Protein AF-A0A9Q2FN31-F1 (afdb_monomer_lite)

Structure (mmCIF, N/CA/C/O backbone):
data_AF-A0A9Q2FN31-F1
#
_entry.id   AF-A0A9Q2FN31-F1
#
loop_
_atom_site.group_PDB
_atom_site.id
_atom_site.type_symbol
_atom_site.label_atom_id
_atom_site.label_alt_id
_atom_site.label_comp_id
_atom_site.label_asym_id
_atom_site.label_entity_id
_atom_site.label_seq_id
_atom_site.pdbx_PDB_ins_code
_atom_site.Cartn_x
_atom_site.Cartn_y
_atom_site.Cartn_z
_atom_site.occupancy
_atom_site.B_iso_or_equiv
_atom_site.auth_seq_id
_atom_site.auth_comp_id
_atom_site.auth_asym_id
_atom_site.auth_atom_id
_atom_site.pdbx_PDB_model_num
ATOM 1 N N . MET A 1 1 ? 13.014 17.195 -17.179 1.00 35.34 1 MET A N 1
ATOM 2 C CA . MET A 1 1 ? 11.737 16.460 -17.110 1.00 35.34 1 MET A CA 1
ATOM 3 C C . MET A 1 1 ? 12.093 15.001 -16.903 1.00 35.34 1 MET A C 1
ATOM 5 O O . MET A 1 1 ? 12.906 14.508 -17.675 1.00 35.34 1 MET A O 1
ATOM 9 N N . SER A 1 2 ? 11.656 14.370 -15.809 1.00 47.84 2 SER A N 1
ATOM 10 C CA . SER A 1 2 ? 11.768 12.910 -15.697 1.00 47.84 2 SER A CA 1
ATOM 11 C C . SER A 1 2 ? 10.821 12.316 -16.727 1.00 47.84 2 SER A C 1
ATOM 13 O O . SER A 1 2 ? 9.693 12.792 -16.827 1.00 47.84 2 SER A O 1
ATOM 15 N N . ASP A 1 3 ? 11.267 11.326 -17.491 1.00 53.75 3 ASP A N 1
ATOM 16 C CA . ASP A 1 3 ? 10.334 10.512 -18.260 1.00 53.75 3 ASP A CA 1
ATOM 17 C C . ASP A 1 3 ? 9.281 9.969 -17.287 1.00 53.75 3 ASP A C 1
ATOM 19 O O . ASP A 1 3 ? 9.629 9.472 -16.210 1.00 53.75 3 ASP A O 1
ATOM 23 N N . ASP A 1 4 ? 8.000 10.114 -17.624 1.00 80.50 4 ASP A N 1
ATOM 24 C CA . ASP A 1 4 ? 6.927 9.503 -16.847 1.00 80.50 4 ASP A CA 1
ATOM 25 C C . ASP A 1 4 ? 7.044 7.991 -17.022 1.00 80.50 4 ASP A C 1
ATOM 27 O O . ASP A 1 4 ? 6.577 7.421 -18.013 1.00 80.50 4 ASP A O 1
ATOM 31 N N . PHE A 1 5 ? 7.735 7.343 -16.087 1.00 90.00 5 PHE A N 1
ATOM 32 C CA . PHE A 1 5 ? 7.757 5.893 -15.990 1.00 90.00 5 PHE A CA 1
ATOM 33 C C . PHE A 1 5 ? 6.368 5.389 -15.589 1.00 90.00 5 PHE A C 1
ATOM 35 O O . PHE A 1 5 ? 5.615 6.097 -14.909 1.00 90.00 5 PHE A O 1
ATOM 42 N N . PHE A 1 6 ? 6.044 4.177 -16.032 1.00 91.81 6 PHE A N 1
ATOM 43 C CA . PHE A 1 6 ? 4.827 3.428 -15.731 1.00 91.81 6 PHE A CA 1
ATOM 44 C C . PHE A 1 6 ? 5.159 2.050 -15.156 1.00 91.81 6 PHE A C 1
ATOM 46 O O . PHE A 1 6 ? 6.216 1.485 -15.435 1.00 91.81 6 PHE A O 1
ATOM 53 N N . ILE A 1 7 ? 4.242 1.478 -14.373 1.00 92.75 7 ILE A N 1
ATOM 54 C CA . ILE A 1 7 ? 4.319 0.071 -13.971 1.00 92.75 7 ILE A CA 1
ATOM 55 C C . ILE A 1 7 ? 4.333 -0.783 -15.240 1.00 92.75 7 ILE A C 1
ATOM 57 O O . ILE A 1 7 ? 3.507 -0.589 -16.134 1.00 92.75 7 ILE A O 1
ATOM 61 N N . GLY A 1 8 ? 5.289 -1.707 -15.309 1.00 94.56 8 GLY A N 1
ATOM 62 C CA . GLY A 1 8 ? 5.567 -2.526 -16.482 1.00 94.56 8 GLY A CA 1
ATOM 63 C C . GLY A 1 8 ? 6.650 -1.969 -17.408 1.00 94.56 8 GLY A C 1
ATOM 64 O O . GLY A 1 8 ? 7.109 -2.706 -18.279 1.00 94.56 8 GLY A O 1
ATOM 65 N N . ASP A 1 9 ? 7.101 -0.723 -17.225 1.00 94.75 9 ASP A N 1
ATOM 66 C CA . ASP A 1 9 ? 8.202 -0.182 -18.024 1.00 94.75 9 ASP A CA 1
ATOM 67 C C . ASP A 1 9 ? 9.493 -0.961 -17.771 1.00 94.75 9 ASP A C 1
ATOM 69 O O . ASP A 1 9 ? 9.907 -1.195 -16.630 1.00 94.75 9 ASP A O 1
ATOM 73 N N . LEU A 1 10 ? 10.164 -1.310 -18.864 1.00 94.25 10 LEU A N 1
ATOM 74 C CA . LEU A 1 10 ? 11.534 -1.783 -18.853 1.00 94.25 10 LEU A CA 1
ATOM 75 C C . LEU A 1 10 ? 12.451 -0.563 -18.897 1.00 94.25 10 LEU A C 1
ATOM 77 O O . LEU A 1 10 ? 12.374 0.247 -19.820 1.00 94.25 10 LEU A O 1
ATOM 81 N N . ILE A 1 11 ? 13.326 -0.436 -17.912 1.00 92.62 11 ILE A N 1
ATOM 82 C CA . ILE A 1 11 ? 14.207 0.712 -17.715 1.00 92.62 11 ILE A CA 1
ATOM 83 C C . ILE A 1 11 ? 15.655 0.248 -17.608 1.00 92.62 11 ILE A C 1
ATOM 85 O O . ILE A 1 11 ? 15.923 -0.893 -17.243 1.00 92.62 11 ILE A O 1
ATOM 89 N N . ARG A 1 12 ? 16.615 1.128 -17.878 1.00 90.12 12 ARG A N 1
ATOM 90 C CA . ARG A 1 12 ? 18.040 0.870 -17.617 1.00 90.12 12 ARG A CA 1
ATOM 91 C C . ARG A 1 12 ? 18.686 2.084 -16.976 1.00 90.12 12 ARG A C 1
ATOM 93 O O . ARG A 1 12 ? 18.211 3.200 -17.167 1.00 90.12 12 ARG A O 1
ATOM 100 N N . ALA A 1 13 ? 19.749 1.879 -16.208 1.00 88.12 13 ALA A N 1
ATOM 101 C CA . ALA A 1 13 ? 20.494 2.996 -15.641 1.00 88.12 13 ALA A CA 1
ATOM 102 C C . ALA A 1 13 ? 21.102 3.860 -16.762 1.00 88.12 13 ALA A C 1
ATOM 104 O O . ALA A 1 13 ? 21.663 3.333 -17.723 1.00 88.12 13 ALA A O 1
ATOM 105 N N . LYS A 1 14 ? 21.013 5.186 -16.626 1.00 87.44 14 LYS A N 1
ATOM 106 C CA . LYS A 1 14 ? 21.662 6.142 -17.534 1.00 87.44 14 LYS A CA 1
ATOM 107 C C . LYS A 1 14 ? 23.175 6.025 -17.409 1.00 87.44 14 LYS A C 1
ATOM 109 O O . LYS A 1 14 ? 23.686 6.007 -16.288 1.00 87.44 14 LYS A O 1
ATOM 114 N N . GLN A 1 15 ? 23.898 6.065 -18.528 1.00 84.56 15 GLN A N 1
ATOM 115 C CA . GLN A 1 15 ? 25.364 6.007 -18.507 1.00 84.56 15 GLN A CA 1
ATOM 116 C C . GLN A 1 15 ? 25.963 7.123 -17.636 1.00 84.56 15 GLN A C 1
ATOM 118 O O . GLN A 1 15 ? 26.823 6.858 -16.807 1.00 84.56 15 GLN A O 1
ATOM 123 N N . SER A 1 16 ? 25.410 8.338 -17.701 1.00 84.38 16 SER A N 1
ATOM 124 C CA . SER A 1 16 ? 25.828 9.458 -16.847 1.00 84.38 16 SER A CA 1
ATOM 125 C C . SER A 1 16 ? 25.659 9.191 -15.346 1.00 84.38 16 SER A C 1
ATOM 127 O O . SER A 1 16 ? 26.480 9.633 -14.545 1.00 84.38 16 SER A O 1
ATOM 129 N N . ALA A 1 17 ? 24.623 8.448 -14.943 1.00 81.62 17 ALA A N 1
ATOM 130 C CA . ALA A 1 17 ? 24.419 8.056 -13.550 1.00 81.62 17 ALA A CA 1
ATOM 131 C C . ALA A 1 17 ? 25.404 6.959 -13.114 1.00 81.62 17 ALA A C 1
ATOM 133 O O . ALA A 1 17 ? 25.814 6.938 -11.953 1.00 81.62 17 ALA A O 1
ATOM 134 N N . VAL A 1 18 ? 25.792 6.073 -14.036 1.00 81.06 18 VAL A N 1
ATOM 135 C CA . VAL A 1 18 ? 26.821 5.045 -13.818 1.00 81.06 18 VAL A CA 1
ATOM 136 C C . VAL A 1 18 ? 28.206 5.681 -13.700 1.00 81.06 18 VAL A C 1
ATOM 138 O O . VAL A 1 18 ? 28.932 5.385 -12.754 1.00 81.06 18 VAL A O 1
ATOM 141 N N . ASP A 1 19 ? 28.547 6.605 -14.595 1.00 79.62 19 ASP A N 1
ATOM 142 C CA . ASP A 1 19 ? 29.839 7.296 -14.612 1.00 79.62 19 ASP A CA 1
ATOM 143 C C . ASP A 1 19 ? 30.019 8.187 -13.372 1.00 79.62 19 ASP A C 1
ATOM 145 O O . ASP A 1 19 ? 31.094 8.230 -12.774 1.00 79.62 19 ASP A O 1
ATOM 149 N N . ALA A 1 20 ? 28.942 8.844 -12.921 1.00 75.44 20 ALA A N 1
ATOM 150 C CA . ALA A 1 20 ? 28.934 9.631 -11.686 1.00 75.44 20 ALA A CA 1
ATOM 151 C C . ALA A 1 20 ? 29.018 8.768 -10.411 1.00 75.44 20 ALA A C 1
ATOM 153 O O . ALA A 1 20 ? 29.331 9.274 -9.329 1.00 75.44 20 ALA A O 1
ATOM 154 N N . ALA A 1 21 ? 28.753 7.463 -10.502 1.00 73.19 21 ALA A N 1
ATOM 155 C CA . ALA A 1 21 ? 28.819 6.538 -9.380 1.00 73.19 21 ALA A CA 1
ATOM 156 C C . ALA A 1 21 ? 30.262 6.066 -9.112 1.00 73.19 21 ALA A C 1
ATOM 158 O O . ALA A 1 21 ? 30.593 4.883 -9.197 1.00 73.19 21 ALA A O 1
ATOM 159 N N . VAL A 1 22 ? 31.140 7.006 -8.755 1.00 67.56 22 VAL A N 1
ATOM 160 C CA . VAL A 1 22 ? 32.578 6.759 -8.535 1.00 67.56 22 VAL A CA 1
ATOM 161 C C . VAL A 1 22 ? 32.878 6.075 -7.195 1.00 67.56 22 VAL A C 1
ATOM 163 O O . VAL A 1 22 ? 33.815 5.284 -7.096 1.00 67.56 22 VAL A O 1
ATOM 166 N N . THR A 1 23 ? 32.057 6.308 -6.166 1.00 66.62 23 THR A N 1
ATOM 167 C CA . THR A 1 23 ? 32.212 5.701 -4.830 1.00 66.62 23 THR A CA 1
ATOM 168 C C . THR A 1 23 ? 31.253 4.531 -4.621 1.00 66.62 23 THR A C 1
ATOM 170 O O . THR A 1 23 ? 30.195 4.460 -5.242 1.00 66.62 23 THR A O 1
ATOM 173 N N . THR A 1 24 ? 31.571 3.615 -3.702 1.00 64.75 24 THR A N 1
ATOM 174 C CA . THR A 1 24 ? 30.685 2.488 -3.347 1.00 64.75 24 THR A CA 1
ATOM 175 C C . THR A 1 24 ? 29.296 2.959 -2.904 1.00 64.75 24 THR A C 1
ATOM 177 O O . THR A 1 24 ? 28.293 2.360 -3.281 1.00 64.75 24 THR A O 1
ATOM 180 N N . ILE A 1 25 ? 29.222 4.072 -2.167 1.00 62.31 25 ILE A N 1
ATOM 181 C CA . ILE A 1 25 ? 27.960 4.671 -1.707 1.00 62.31 25 ILE A CA 1
ATOM 182 C C . ILE A 1 25 ? 27.165 5.235 -2.891 1.00 62.31 25 ILE A C 1
ATOM 184 O O . ILE A 1 25 ? 25.967 4.975 -3.009 1.00 62.31 25 ILE A O 1
ATOM 188 N N . ALA A 1 26 ? 27.825 5.950 -3.807 1.00 60.38 26 ALA A N 1
ATOM 189 C CA . ALA A 1 26 ? 27.181 6.479 -5.007 1.00 60.38 26 ALA A CA 1
ATOM 190 C C . ALA A 1 26 ? 26.697 5.355 -5.941 1.00 60.38 26 ALA A C 1
ATOM 192 O O . ALA A 1 26 ? 25.604 5.457 -6.498 1.00 60.38 26 ALA A O 1
ATOM 193 N N . LYS A 1 27 ? 27.454 4.249 -6.033 1.00 62.53 27 LYS A N 1
ATOM 194 C CA . LYS A 1 27 ? 27.039 3.025 -6.736 1.00 62.53 27 LYS A CA 1
ATOM 195 C C . LYS A 1 27 ? 25.775 2.453 -6.125 1.00 62.53 27 LYS A C 1
ATOM 197 O O . LYS A 1 27 ? 24.814 2.269 -6.852 1.00 62.53 27 LYS A O 1
ATOM 202 N N . SER A 1 28 ? 25.719 2.262 -4.810 1.00 60.75 28 SER A N 1
ATOM 203 C CA . SER A 1 28 ? 24.496 1.795 -4.144 1.00 60.75 28 SER A CA 1
ATOM 204 C C . SER A 1 28 ? 23.311 2.739 -4.368 1.00 60.75 28 SER A C 1
ATOM 206 O O . SER A 1 28 ? 22.200 2.279 -4.617 1.00 60.75 28 SER A O 1
ATOM 208 N N . ALA A 1 29 ? 23.544 4.056 -4.365 1.00 56.59 29 ALA A N 1
ATOM 209 C CA . ALA A 1 29 ? 22.502 5.049 -4.607 1.00 56.59 29 ALA A CA 1
ATOM 210 C C . ALA A 1 29 ? 21.997 5.062 -6.061 1.00 56.59 29 ALA A C 1
ATOM 212 O O . ALA A 1 29 ? 20.860 5.470 -6.300 1.00 56.59 29 ALA A O 1
ATOM 213 N N . ALA A 1 30 ? 22.821 4.689 -7.046 1.00 57.9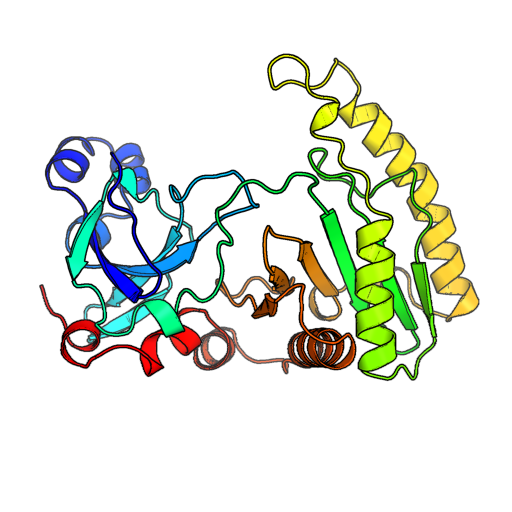1 30 ALA A N 1
ATOM 214 C CA . ALA A 1 30 ? 22.405 4.490 -8.441 1.00 57.91 30 ALA A CA 1
ATOM 215 C C . ALA A 1 30 ? 21.623 3.184 -8.663 1.00 57.91 30 ALA A C 1
ATOM 217 O O . ALA A 1 30 ? 21.079 2.954 -9.738 1.00 57.91 30 ALA A O 1
ATOM 218 N N . GLY A 1 31 ? 21.518 2.365 -7.619 1.00 63.34 31 GLY A N 1
ATOM 219 C CA . GLY A 1 31 ? 21.136 0.970 -7.698 1.00 63.34 31 GLY A CA 1
ATOM 220 C C . GLY A 1 31 ? 22.398 0.104 -7.673 1.00 63.34 31 GLY A C 1
ATOM 221 O O . GLY A 1 31 ? 23.400 0.473 -8.291 1.00 63.34 31 GLY A O 1
ATOM 222 N N . PRO A 1 32 ? 22.397 -1.033 -6.955 1.00 66.88 32 PRO A N 1
ATOM 223 C CA . PRO A 1 32 ? 23.544 -1.935 -6.887 1.00 66.88 32 PRO A CA 1
ATOM 224 C C . PRO A 1 32 ? 24.148 -2.215 -8.264 1.00 66.88 32 PRO A C 1
ATOM 226 O O . PRO A 1 32 ? 23.447 -2.238 -9.270 1.00 66.88 32 PRO A O 1
ATOM 229 N N . TYR A 1 33 ? 25.453 -2.486 -8.295 1.00 67.50 33 TYR A N 1
ATOM 230 C CA . TYR A 1 33 ? 26.261 -2.629 -9.515 1.00 67.50 33 TYR A CA 1
ATOM 231 C C . TYR A 1 33 ? 25.628 -3.463 -10.645 1.00 67.50 33 TYR A C 1
ATOM 233 O O . TYR A 1 33 ? 25.871 -3.207 -11.820 1.00 67.50 33 TYR A O 1
ATOM 241 N N . PHE A 1 34 ? 24.807 -4.463 -10.318 1.00 69.38 34 PHE A N 1
ATOM 242 C CA . PHE A 1 34 ? 24.116 -5.263 -11.326 1.00 69.38 34 PHE A CA 1
ATOM 243 C C . PHE A 1 34 ? 22.977 -4.507 -12.043 1.00 69.38 34 PHE A C 1
ATOM 245 O O . PHE A 1 34 ? 22.791 -4.736 -13.233 1.00 69.38 34 PHE A O 1
ATOM 252 N N . LEU A 1 35 ? 22.253 -3.599 -11.372 1.00 74.06 35 LEU A N 1
ATOM 253 C CA . LEU A 1 35 ? 21.207 -2.752 -11.978 1.00 74.06 35 LEU A CA 1
ATOM 254 C C . LEU A 1 35 ? 21.787 -1.711 -12.931 1.00 74.06 35 LEU A C 1
ATOM 256 O O . LEU A 1 35 ? 21.120 -1.263 -13.853 1.00 74.06 35 LEU A O 1
ATOM 260 N N . GLN A 1 36 ? 23.055 -1.359 -12.736 1.00 74.81 36 GLN A N 1
ATOM 261 C CA . GLN A 1 36 ? 23.781 -0.463 -13.635 1.00 74.81 36 GLN A CA 1
ATOM 262 C C . GLN A 1 36 ? 24.100 -1.121 -14.985 1.00 74.81 36 GLN A C 1
ATOM 264 O O . GLN A 1 36 ? 24.518 -0.445 -15.915 1.00 74.81 36 GLN A O 1
ATOM 269 N N . ARG A 1 37 ? 23.946 -2.447 -15.088 1.00 72.19 37 ARG A N 1
ATOM 270 C CA . ARG A 1 37 ? 24.371 -3.256 -16.240 1.00 72.19 37 ARG A CA 1
ATOM 271 C C . ARG A 1 37 ? 23.245 -4.058 -16.874 1.00 72.19 37 ARG A C 1
ATOM 273 O O . ARG A 1 37 ? 23.498 -4.798 -17.815 1.00 72.19 37 ARG A O 1
ATOM 280 N N . ARG A 1 38 ? 22.043 -4.006 -16.308 1.00 78.44 38 ARG A N 1
ATOM 281 C CA . ARG A 1 38 ? 20.910 -4.838 -16.711 1.00 78.44 38 ARG A CA 1
ATOM 282 C C . ARG A 1 38 ? 19.644 -4.006 -16.698 1.00 78.44 38 ARG A C 1
ATOM 284 O O . ARG A 1 38 ? 19.550 -3.086 -15.883 1.00 78.44 38 ARG A O 1
ATOM 291 N N . PRO A 1 39 ? 18.666 -4.334 -17.550 1.00 84.69 39 PRO A N 1
ATOM 292 C CA . PRO A 1 39 ? 17.377 -3.697 -17.450 1.00 84.69 39 PRO A CA 1
ATOM 293 C C . PRO A 1 39 ? 16.720 -4.067 -16.118 1.00 84.69 39 PRO A C 1
ATOM 295 O O . PRO A 1 39 ? 16.937 -5.148 -15.551 1.00 84.69 39 PRO A O 1
ATOM 298 N N . ALA A 1 40 ? 15.883 -3.161 -15.651 1.00 91.75 40 ALA A N 1
ATOM 299 C CA . ALA A 1 40 ? 14.978 -3.359 -14.547 1.00 91.75 40 ALA A CA 1
ATOM 300 C C . ALA A 1 40 ? 13.541 -3.164 -15.035 1.00 91.75 40 ALA A C 1
ATOM 302 O O . ALA A 1 40 ? 13.295 -2.436 -15.989 1.00 91.75 40 ALA A O 1
ATOM 303 N N . LEU A 1 41 ? 12.600 -3.829 -14.388 1.00 94.19 41 LEU A N 1
ATOM 304 C CA . LEU A 1 41 ? 11.173 -3.709 -14.632 1.00 94.19 41 LEU A CA 1
ATOM 305 C C . LEU A 1 41 ? 10.562 -2.886 -13.502 1.00 94.19 41 LEU A C 1
ATOM 307 O O . LEU A 1 41 ? 10.760 -3.239 -12.341 1.00 94.19 41 LEU A O 1
ATOM 311 N N . VAL A 1 42 ? 9.821 -1.829 -13.817 1.00 93.56 42 VAL A N 1
ATOM 312 C CA . VAL A 1 42 ? 9.074 -1.046 -12.823 1.00 93.56 42 VAL A CA 1
ATOM 313 C C . VAL A 1 42 ? 7.872 -1.855 -12.340 1.00 93.56 42 VAL A C 1
ATOM 315 O O . VAL A 1 42 ? 7.045 -2.282 -13.141 1.00 93.56 42 VAL A O 1
ATOM 318 N N . LEU A 1 43 ? 7.772 -2.068 -11.029 1.00 92.06 43 LEU A N 1
ATOM 319 C CA . LEU A 1 43 ? 6.733 -2.901 -10.413 1.00 92.06 43 LEU A CA 1
ATOM 320 C C . LEU A 1 43 ? 5.633 -2.098 -9.718 1.00 92.06 43 LEU A C 1
ATOM 322 O O . LEU A 1 43 ? 4.505 -2.560 -9.615 1.00 92.06 43 LEU A O 1
ATOM 326 N N . GLY A 1 44 ? 5.977 -0.919 -9.215 1.00 88.81 44 GLY A N 1
ATOM 327 C CA . GLY A 1 44 ? 5.103 -0.093 -8.391 1.00 88.81 44 GLY A CA 1
ATOM 328 C C . GLY A 1 44 ? 5.863 1.120 -7.878 1.00 88.81 44 GLY A C 1
ATOM 329 O O . GLY A 1 44 ? 7.096 1.125 -7.867 1.00 88.81 44 GLY A O 1
ATOM 330 N N . TYR A 1 45 ? 5.154 2.155 -7.444 1.00 84.94 45 TYR A N 1
ATOM 331 C CA . TYR A 1 45 ? 5.788 3.347 -6.884 1.00 84.94 45 TYR A CA 1
ATOM 332 C C . TYR A 1 45 ? 5.893 3.239 -5.377 1.00 84.94 45 TYR A C 1
ATOM 334 O O . TYR A 1 45 ? 4.962 2.809 -4.709 1.00 84.94 45 TYR A O 1
ATOM 342 N N . TYR A 1 46 ? 7.009 3.708 -4.836 1.00 78.06 46 TYR A N 1
ATOM 343 C CA . TYR A 1 46 ? 7.078 4.033 -3.421 1.00 78.06 46 TYR A CA 1
ATOM 344 C C . TYR A 1 46 ? 6.494 5.439 -3.250 1.00 78.06 46 TYR A C 1
ATOM 346 O O . TYR A 1 46 ? 7.225 6.430 -3.233 1.00 78.06 46 TYR A O 1
ATOM 354 N N . SER A 1 47 ? 5.163 5.529 -3.243 1.00 64.50 47 SER A N 1
ATOM 355 C CA . SER A 1 47 ? 4.427 6.791 -3.176 1.00 64.50 47 SER A CA 1
ATOM 356 C C . SER A 1 47 ? 3.516 6.802 -1.957 1.00 64.50 47 SER A C 1
ATOM 358 O O . SER A 1 47 ? 2.603 5.998 -1.853 1.00 64.50 47 SER A O 1
ATOM 360 N N . LEU A 1 48 ? 3.721 7.776 -1.070 1.00 63.94 48 LEU A N 1
ATOM 361 C CA . LEU A 1 48 ? 2.771 8.128 -0.009 1.00 63.94 48 LEU A CA 1
ATOM 362 C C . LEU A 1 48 ? 1.834 9.266 -0.467 1.00 63.94 48 LEU A C 1
ATOM 364 O O . LEU A 1 48 ? 1.524 10.164 0.315 1.00 63.94 48 LEU A O 1
ATOM 368 N N . GLY A 1 49 ? 1.481 9.313 -1.759 1.00 59.22 49 GLY A N 1
ATOM 369 C CA . GLY A 1 49 ? 0.701 10.410 -2.351 1.00 59.22 49 GLY A CA 1
ATOM 370 C C . GLY A 1 49 ? 1.415 11.767 -2.280 1.00 59.22 49 GLY A C 1
ATOM 371 O O . GLY A 1 49 ? 0.810 12.773 -1.912 1.00 59.22 49 GLY A O 1
ATOM 372 N N . ILE A 1 50 ? 2.725 11.784 -2.562 1.00 61.44 50 ILE A N 1
ATOM 373 C CA . ILE A 1 50 ? 3.615 12.958 -2.415 1.00 61.44 50 ILE A CA 1
ATOM 374 C C . ILE A 1 50 ? 3.805 13.763 -3.714 1.00 61.44 50 ILE A C 1
ATOM 376 O O . ILE A 1 50 ? 4.735 14.569 -3.820 1.00 61.44 50 ILE A O 1
ATOM 380 N N . GLY A 1 51 ? 2.965 13.517 -4.724 1.00 64.06 51 GLY A N 1
ATOM 381 C CA . GLY A 1 51 ? 2.914 14.312 -5.951 1.00 64.06 51 GLY A CA 1
ATOM 382 C C . GLY A 1 51 ? 4.075 14.076 -6.912 1.00 64.06 51 GLY A C 1
ATOM 383 O O . GLY A 1 51 ? 4.354 14.938 -7.742 1.00 64.06 51 GLY A O 1
ATOM 384 N N . ASN A 1 52 ? 4.794 12.956 -6.793 1.00 69.56 52 ASN A N 1
ATOM 385 C CA . ASN A 1 52 ? 5.907 12.643 -7.682 1.00 69.56 52 ASN A CA 1
ATOM 386 C C . ASN A 1 52 ? 6.110 11.131 -7.881 1.00 69.56 52 ASN A C 1
ATOM 388 O O . ASN A 1 52 ? 5.803 10.324 -7.006 1.00 69.56 52 ASN A O 1
ATOM 392 N N . ARG A 1 53 ? 6.661 10.761 -9.046 1.00 77.81 53 ARG A N 1
ATOM 393 C CA . ARG A 1 53 ? 7.046 9.387 -9.423 1.00 77.81 53 ARG A CA 1
ATOM 394 C C . ARG A 1 53 ? 8.566 9.220 -9.427 1.00 77.81 53 ARG A C 1
ATOM 396 O O . ARG A 1 53 ? 9.157 8.810 -10.421 1.00 77.81 53 ARG A O 1
ATOM 403 N N . VAL A 1 54 ? 9.232 9.605 -8.340 1.00 82.25 54 VAL A N 1
ATOM 404 C CA . VAL A 1 54 ? 10.708 9.589 -8.303 1.00 82.25 54 VAL A CA 1
ATOM 405 C C . VAL A 1 54 ? 11.258 8.267 -7.777 1.00 82.25 54 VAL A C 1
ATOM 407 O O . VAL A 1 54 ? 12.370 7.894 -8.137 1.00 82.25 54 VAL A O 1
ATOM 410 N N . SER A 1 55 ? 10.491 7.536 -6.969 1.00 86.06 55 SER A N 1
ATOM 411 C CA . SER A 1 55 ? 10.936 6.291 -6.340 1.00 86.06 55 SER A CA 1
ATOM 412 C C . SER A 1 55 ? 10.029 5.128 -6.716 1.00 86.06 55 SER A C 1
ATOM 414 O O . SER A 1 55 ? 8.810 5.223 -6.578 1.00 86.06 55 SER A O 1
ATOM 416 N N . ALA A 1 56 ? 10.614 4.015 -7.153 1.00 88.19 56 ALA A N 1
ATOM 417 C CA . ALA A 1 56 ? 9.857 2.836 -7.557 1.00 88.19 56 ALA A CA 1
ATOM 418 C C . ALA A 1 56 ? 10.481 1.532 -7.073 1.00 88.19 56 ALA A C 1
ATOM 420 O O . ALA A 1 56 ? 11.702 1.384 -7.011 1.00 88.19 56 ALA A O 1
ATOM 421 N N . TRP A 1 57 ? 9.615 0.573 -6.777 1.00 89.06 57 TRP A N 1
ATOM 422 C CA . TRP A 1 57 ? 9.963 -0.832 -6.664 1.00 89.06 57 TRP A CA 1
ATOM 423 C C . TRP A 1 57 ? 10.251 -1.384 -8.052 1.00 89.06 57 TRP A C 1
ATOM 425 O O . TRP A 1 57 ? 9.537 -1.087 -9.013 1.00 89.06 57 TRP A O 1
ATOM 435 N N . ILE A 1 58 ? 11.302 -2.190 -8.159 1.00 90.75 58 ILE A N 1
ATOM 436 C CA . ILE A 1 58 ? 11.732 -2.752 -9.435 1.00 90.75 58 ILE A CA 1
ATOM 437 C C . ILE A 1 58 ? 12.043 -4.242 -9.314 1.00 90.75 58 ILE A C 1
ATOM 439 O O . ILE A 1 58 ? 12.419 -4.725 -8.247 1.00 90.75 58 ILE A O 1
ATOM 443 N N . ALA A 1 59 ? 11.963 -4.965 -10.424 1.00 91.38 59 ALA A N 1
ATOM 444 C CA . ALA A 1 59 ? 12.559 -6.287 -10.576 1.00 91.38 59 ALA A CA 1
ATOM 445 C C . ALA A 1 59 ? 13.696 -6.257 -11.590 1.00 91.38 59 ALA A C 1
ATOM 447 O O . ALA A 1 59 ? 13.792 -5.360 -12.417 1.00 91.38 59 ALA A O 1
ATOM 448 N N . TYR A 1 60 ? 14.555 -7.267 -11.555 1.00 88.50 60 TYR A N 1
ATOM 449 C CA . TYR A 1 60 ? 15.618 -7.452 -12.538 1.00 88.50 60 TYR A CA 1
ATOM 450 C C . TYR A 1 60 ? 15.798 -8.929 -12.880 1.00 88.50 60 TYR A C 1
ATOM 452 O O . TYR A 1 60 ? 15.487 -9.816 -12.080 1.00 88.50 60 TYR A O 1
ATOM 460 N N . LYS A 1 61 ? 16.353 -9.202 -14.064 1.00 86.31 61 LYS A N 1
ATOM 461 C CA . LYS A 1 61 ? 16.650 -10.565 -14.521 1.00 86.31 61 LYS A CA 1
ATOM 462 C C . LYS A 1 61 ? 17.995 -11.032 -13.950 1.00 86.31 61 LYS A C 1
ATOM 464 O O . LYS A 1 61 ? 19.047 -10.421 -14.177 1.00 86.31 61 LYS A O 1
ATOM 469 N N . ARG A 1 62 ? 17.993 -12.130 -13.191 1.00 84.00 62 ARG A N 1
ATOM 470 C CA . ARG A 1 62 ? 19.211 -12.791 -12.681 1.00 84.00 62 ARG A CA 1
ATOM 471 C C . ARG A 1 62 ? 19.949 -13.530 -13.805 1.00 84.00 62 ARG A C 1
ATOM 473 O O . ARG A 1 62 ? 19.430 -13.709 -14.900 1.00 84.00 62 ARG A O 1
ATOM 480 N N . LYS A 1 63 ? 21.186 -13.983 -13.548 1.00 82.19 63 LYS A N 1
ATOM 481 C CA . LYS A 1 63 ? 21.997 -14.746 -14.528 1.00 82.19 63 LYS A CA 1
ATOM 482 C C . LYS A 1 63 ? 21.308 -16.018 -15.039 1.00 82.19 63 LYS A C 1
ATOM 484 O O . LYS A 1 63 ? 21.584 -16.441 -16.146 1.00 82.19 63 LYS A O 1
ATOM 489 N N . ASN A 1 64 ? 20.419 -16.605 -14.242 1.00 84.12 64 ASN A N 1
ATOM 490 C CA . ASN A 1 64 ? 19.638 -17.789 -14.604 1.00 84.12 64 ASN A CA 1
ATOM 491 C C . ASN A 1 64 ? 18.345 -17.460 -15.378 1.00 84.12 64 ASN A C 1
ATOM 493 O O . ASN A 1 64 ? 17.451 -18.299 -15.436 1.00 84.12 64 ASN A O 1
ATOM 497 N N . GLY A 1 65 ? 18.198 -16.227 -15.872 1.00 82.94 65 GLY A N 1
ATOM 498 C CA . GLY A 1 65 ? 17.034 -15.782 -16.637 1.00 82.94 65 GLY A CA 1
ATOM 499 C C . GLY A 1 65 ? 15.781 -15.482 -15.808 1.00 82.94 65 GLY A C 1
ATOM 500 O O . GLY A 1 65 ? 14.799 -15.009 -16.368 1.00 82.94 65 GLY A O 1
ATOM 501 N N . LYS A 1 66 ? 15.783 -15.712 -14.488 1.00 87.00 66 LYS A N 1
ATOM 502 C CA . LYS A 1 66 ? 14.602 -15.479 -13.642 1.00 87.00 66 L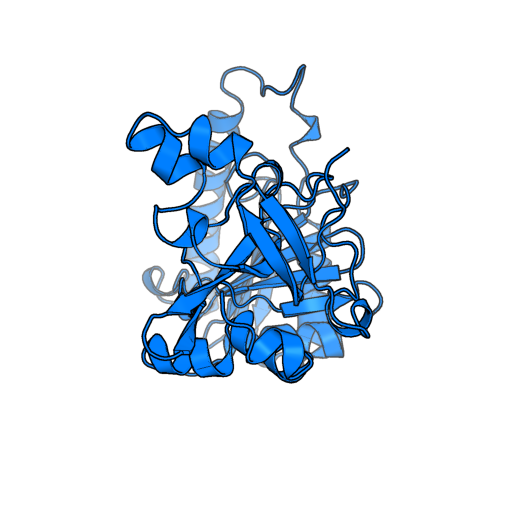YS A CA 1
ATOM 503 C C . LYS A 1 66 ? 14.518 -14.033 -13.168 1.00 87.00 66 LYS A C 1
ATOM 505 O O . LYS A 1 66 ? 15.522 -13.468 -12.725 1.00 87.00 66 LYS A O 1
ATOM 510 N N . TRP A 1 67 ? 13.312 -13.476 -13.198 1.00 88.75 67 TRP A N 1
ATOM 511 C CA . TRP A 1 67 ? 13.001 -12.195 -12.574 1.00 88.75 67 TRP A CA 1
ATOM 512 C C . TRP A 1 67 ? 13.103 -12.286 -11.051 1.00 88.75 67 TRP A C 1
ATOM 514 O O . TRP A 1 67 ? 12.773 -13.306 -10.443 1.00 88.75 67 TRP A O 1
ATOM 524 N N . TYR A 1 68 ? 13.598 -11.217 -10.440 1.00 87.25 68 TYR A N 1
ATOM 525 C CA . TYR A 1 68 ? 13.726 -11.089 -8.998 1.00 87.25 68 TYR A CA 1
ATOM 526 C C . TYR A 1 68 ? 13.412 -9.660 -8.572 1.00 87.25 68 TYR A C 1
ATOM 528 O O . TYR A 1 68 ? 13.990 -8.720 -9.116 1.00 87.25 68 TYR A O 1
ATOM 536 N N . GLU A 1 69 ? 12.531 -9.507 -7.588 1.00 88.31 69 GLU A N 1
ATOM 537 C CA . GLU A 1 69 ? 12.203 -8.206 -7.007 1.00 88.31 69 GLU A CA 1
ATOM 538 C C . GLU A 1 69 ? 13.355 -7.666 -6.175 1.00 88.31 69 GLU A C 1
ATOM 540 O O . GLU A 1 69 ? 13.905 -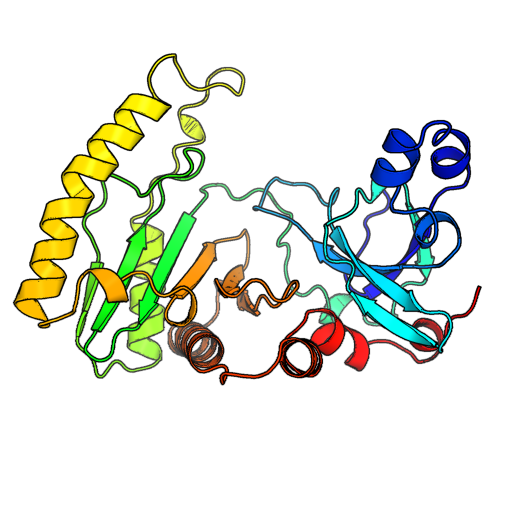8.340 -5.303 1.00 88.31 69 GLU A O 1
ATOM 545 N N . TYR A 1 70 ? 13.726 -6.423 -6.433 1.00 85.38 70 TYR A N 1
ATOM 546 C CA . TYR A 1 70 ? 14.675 -5.729 -5.596 1.00 85.38 70 TYR A CA 1
ATOM 547 C C . TYR A 1 70 ? 13.973 -5.256 -4.319 1.00 85.38 70 TYR A C 1
ATOM 549 O O . TYR A 1 70 ? 12.954 -4.577 -4.374 1.00 85.38 70 TYR A O 1
ATOM 557 N N . GLY A 1 71 ? 14.533 -5.612 -3.161 1.00 77.62 71 GLY A N 1
ATOM 558 C CA . GLY A 1 71 ? 13.913 -5.362 -1.854 1.00 77.62 71 GLY A CA 1
ATOM 559 C C . GLY A 1 71 ? 13.920 -3.904 -1.389 1.00 77.62 71 GLY A C 1
ATOM 560 O O . GLY A 1 71 ? 13.541 -3.648 -0.253 1.00 77.62 71 GLY A O 1
ATOM 561 N N . TRP A 1 72 ? 14.356 -2.957 -2.225 1.00 78.75 72 TRP A N 1
ATOM 562 C CA . TRP A 1 72 ? 14.378 -1.531 -1.903 1.00 78.75 72 TRP A CA 1
ATOM 563 C C . TRP A 1 72 ? 13.903 -0.698 -3.094 1.00 78.75 72 TRP A C 1
ATOM 565 O O . TRP A 1 72 ? 14.225 -1.040 -4.234 1.00 78.75 72 TRP A O 1
ATOM 575 N N . PRO A 1 73 ? 13.199 0.421 -2.868 1.00 83.31 73 PRO A N 1
ATOM 576 C CA . PRO A 1 73 ? 12.856 1.328 -3.949 1.00 83.31 73 PRO A CA 1
ATOM 577 C C . PRO A 1 73 ? 14.109 2.016 -4.511 1.00 83.31 73 PRO A C 1
ATOM 579 O O . PRO A 1 73 ? 15.062 2.313 -3.787 1.00 83.31 73 PRO A O 1
ATOM 582 N N . VAL A 1 74 ? 14.104 2.291 -5.815 1.00 84.75 74 VAL A N 1
ATOM 583 C CA . VAL A 1 74 ? 15.181 2.995 -6.526 1.00 84.75 74 VAL A CA 1
ATOM 584 C C . VAL A 1 74 ? 14.717 4.353 -7.031 1.00 84.75 74 VAL A C 1
ATOM 586 O O . VAL A 1 74 ? 13.543 4.541 -7.338 1.00 84.75 74 VAL A O 1
ATOM 589 N N . ASN A 1 75 ? 15.656 5.292 -7.158 1.00 86.38 75 ASN A N 1
ATOM 590 C CA . ASN A 1 75 ? 15.388 6.610 -7.725 1.00 86.38 75 ASN A CA 1
ATOM 591 C C . ASN A 1 75 ? 15.380 6.551 -9.262 1.00 86.38 75 ASN A C 1
ATOM 593 O O . ASN A 1 75 ? 16.433 6.390 -9.884 1.00 86.38 75 ASN A O 1
ATOM 597 N N . LEU A 1 76 ? 14.204 6.740 -9.856 1.00 87.50 76 LEU A N 1
ATOM 598 C CA . LEU A 1 76 ? 13.939 6.671 -11.290 1.00 87.50 76 LEU A CA 1
ATOM 599 C C . LEU A 1 76 ? 14.647 7.757 -12.111 1.00 87.50 76 LEU A C 1
ATOM 601 O O . LEU A 1 76 ? 14.928 7.535 -13.284 1.00 87.50 76 LEU A O 1
ATOM 605 N N . ASN A 1 77 ? 15.060 8.882 -11.516 1.00 86.94 77 ASN A N 1
ATOM 606 C CA . ASN A 1 77 ? 15.804 9.921 -12.246 1.00 86.94 77 ASN A CA 1
ATOM 607 C C . ASN A 1 77 ? 17.128 9.403 -12.835 1.00 86.94 77 ASN A C 1
ATOM 609 O O . ASN A 1 77 ? 17.648 9.963 -13.804 1.00 86.94 77 ASN A O 1
ATOM 613 N N . LYS A 1 78 ? 17.665 8.324 -12.256 1.00 86.38 78 LYS A N 1
ATOM 614 C CA . LYS A 1 78 ? 18.916 7.673 -12.664 1.00 86.38 78 LYS A CA 1
ATOM 615 C C . LYS A 1 78 ? 18.735 6.653 -13.785 1.00 86.38 78 LYS A C 1
ATOM 617 O O . LYS A 1 78 ? 19.717 6.061 -14.221 1.00 86.38 78 LYS A O 1
ATOM 622 N N . TYR A 1 79 ? 17.505 6.462 -14.243 1.00 89.19 79 TYR A N 1
ATOM 623 C CA . TYR A 1 79 ? 17.142 5.495 -15.260 1.00 89.19 79 TYR A CA 1
ATOM 624 C C . TYR A 1 79 ? 16.585 6.203 -16.494 1.00 89.19 79 TYR A C 1
ATOM 626 O O . TYR A 1 79 ? 16.199 7.373 -16.442 1.00 89.19 79 TYR A O 1
ATOM 634 N N . GLU A 1 80 ? 16.588 5.487 -17.607 1.00 91.06 80 GLU A N 1
ATOM 635 C CA . GLU A 1 80 ? 15.944 5.846 -18.867 1.00 91.06 80 GLU A CA 1
ATOM 636 C C . GLU A 1 80 ? 15.074 4.684 -19.351 1.00 91.06 80 GLU A C 1
ATOM 638 O O . GLU A 1 80 ? 15.321 3.519 -19.012 1.00 91.06 80 GLU A O 1
ATOM 643 N N . LEU A 1 81 ? 14.037 5.012 -20.121 1.00 92.94 81 LEU A N 1
ATOM 644 C CA . LEU A 1 81 ? 13.103 4.037 -20.671 1.00 92.94 81 LEU A CA 1
ATOM 645 C C . LEU A 1 81 ? 13.780 3.200 -21.763 1.00 92.94 81 LEU A C 1
ATOM 647 O O . LEU A 1 81 ? 14.432 3.729 -22.660 1.00 92.94 81 LEU A O 1
ATOM 651 N N . VAL A 1 82 ? 13.587 1.886 -21.703 1.00 92.12 82 VAL A N 1
ATOM 652 C CA . VAL A 1 82 ? 14.022 0.929 -22.729 1.00 92.12 82 VAL A CA 1
ATOM 653 C C . VAL A 1 82 ? 12.832 0.468 -23.555 1.00 92.12 82 VAL A C 1
ATOM 655 O O . VAL A 1 82 ? 12.888 0.448 -24.781 1.00 92.12 82 VAL A O 1
ATOM 658 N N . SER A 1 83 ? 11.755 0.067 -22.885 1.00 93.19 83 SER A N 1
ATOM 659 C CA . SER A 1 83 ? 10.542 -0.415 -23.534 1.00 93.19 83 SER A CA 1
ATOM 660 C C . SER A 1 83 ? 9.341 -0.213 -22.623 1.00 93.19 83 SER A C 1
ATOM 662 O O . SER A 1 83 ? 9.475 -0.241 -21.401 1.00 93.19 83 SER A O 1
ATOM 664 N N . ARG A 1 84 ? 8.171 -0.037 -23.230 1.00 94.00 84 ARG A N 1
ATOM 665 C CA . ARG A 1 84 ? 6.891 0.128 -22.546 1.00 94.00 84 ARG A CA 1
ATOM 666 C C . ARG A 1 84 ? 5.902 -0.912 -23.069 1.00 94.00 84 ARG A C 1
ATOM 668 O O . ARG A 1 84 ? 5.821 -1.070 -24.292 1.00 94.00 84 ARG A O 1
ATOM 675 N N . PRO A 1 85 ? 5.146 -1.599 -22.195 1.00 93.81 85 PRO A N 1
ATOM 676 C CA . PRO A 1 85 ? 4.112 -2.524 -22.636 1.00 93.81 85 PRO A CA 1
ATOM 677 C C . PRO A 1 85 ? 3.025 -1.782 -23.412 1.00 93.81 85 PRO A C 1
ATOM 679 O O . PRO A 1 85 ? 2.616 -0.680 -23.037 1.00 93.81 85 PRO A O 1
ATOM 682 N N . LYS A 1 86 ? 2.504 -2.400 -24.473 1.00 90.69 86 LYS A N 1
ATOM 683 C CA . LYS A 1 86 ? 1.462 -1.812 -25.330 1.00 90.69 86 LYS A CA 1
ATOM 684 C C . LYS A 1 86 ? 0.199 -1.500 -24.540 1.00 90.69 86 LYS A C 1
ATOM 686 O O . LYS A 1 86 ? -0.475 -0.520 -24.838 1.00 90.69 86 LYS A O 1
ATOM 691 N N . ASN A 1 87 ? -0.114 -2.313 -23.531 1.00 88.06 87 ASN A N 1
ATOM 692 C CA . ASN A 1 87 ? -1.275 -2.117 -22.670 1.00 88.06 87 ASN A CA 1
ATOM 693 C C . ASN A 1 87 ? -0.886 -1.619 -21.272 1.00 88.06 87 ASN A C 1
ATOM 695 O O . ASN A 1 87 ? -1.143 -2.265 -20.258 1.00 88.06 87 ASN A O 1
ATOM 699 N N . THR A 1 88 ? -0.259 -0.443 -21.226 1.00 88.25 88 THR A N 1
ATOM 700 C CA . THR A 1 88 ? 0.157 0.196 -19.967 1.00 88.25 88 THR A CA 1
ATOM 701 C C . THR A 1 88 ? -1.030 0.491 -19.035 1.00 88.25 88 THR A C 1
ATOM 703 O O . THR A 1 88 ? -0.870 0.464 -17.816 1.00 88.25 88 THR A O 1
ATOM 706 N N . ALA A 1 89 ? -2.226 0.736 -19.585 1.00 91.50 89 ALA A N 1
ATOM 707 C CA . ALA A 1 89 ? -3.412 1.131 -18.821 1.00 91.50 89 ALA A CA 1
ATOM 708 C C . ALA A 1 89 ? -3.874 0.061 -17.819 1.00 91.50 89 ALA A C 1
ATOM 710 O O . ALA A 1 89 ? -4.237 0.402 -16.699 1.00 91.50 89 ALA A O 1
ATOM 711 N N . ILE A 1 90 ? -3.794 -1.228 -18.178 1.00 92.50 90 ILE A N 1
ATOM 712 C CA . ILE A 1 90 ? -4.159 -2.330 -17.265 1.00 92.50 90 ILE A CA 1
ATOM 713 C C . ILE A 1 90 ? -3.294 -2.322 -15.999 1.00 92.50 90 ILE A C 1
ATOM 715 O O . ILE A 1 90 ? -3.790 -2.605 -14.913 1.00 92.50 90 ILE A O 1
ATOM 719 N N . LEU A 1 91 ? -2.007 -1.994 -16.137 1.00 91.62 91 LEU A N 1
ATOM 720 C CA . LEU A 1 91 ? -1.053 -1.974 -15.026 1.00 91.62 91 LEU A CA 1
ATOM 721 C C . LEU A 1 91 ? -1.053 -0.657 -14.249 1.00 91.62 91 LEU A C 1
ATOM 723 O O . LEU A 1 91 ? -0.505 -0.594 -13.153 1.00 91.62 91 LEU A O 1
ATOM 727 N N . ASN A 1 92 ? -1.641 0.397 -14.812 1.00 91.94 92 ASN A N 1
ATOM 728 C CA . ASN A 1 92 ? -1.645 1.735 -14.230 1.00 91.94 92 ASN A CA 1
ATOM 729 C C . ASN A 1 92 ? -3.072 2.313 -14.201 1.00 91.94 92 ASN A C 1
ATOM 731 O O . ASN A 1 92 ? -3.297 3.380 -14.773 1.00 91.94 92 ASN A O 1
ATOM 735 N N . PRO A 1 93 ? -4.042 1.629 -13.560 1.00 91.56 93 PRO A N 1
ATOM 736 C CA . PRO A 1 93 ? -5.430 2.089 -13.518 1.00 91.56 93 PRO A CA 1
ATOM 737 C C . PRO A 1 93 ? -5.649 3.276 -12.568 1.00 91.56 93 PRO A C 1
ATOM 739 O O . PRO A 1 93 ? -6.727 3.861 -12.589 1.00 91.56 93 PRO A O 1
ATOM 742 N N . PHE A 1 94 ? -4.652 3.613 -11.740 1.00 90.62 94 PHE A N 1
ATOM 743 C CA . PHE A 1 94 ? -4.755 4.617 -10.683 1.00 90.62 94 PHE A CA 1
ATOM 744 C C . PHE A 1 94 ? -3.642 5.661 -10.744 1.00 90.62 94 PHE A C 1
ATOM 746 O O . PHE A 1 94 ? -2.489 5.378 -11.089 1.00 90.62 94 PHE A O 1
ATOM 753 N N . GLU A 1 95 ? -3.958 6.862 -10.280 1.00 87.00 95 GLU A N 1
ATOM 754 C CA . GLU A 1 95 ? -3.052 7.992 -10.132 1.00 87.00 95 GLU A CA 1
ATOM 755 C C . GLU A 1 95 ? -2.437 8.054 -8.720 1.00 87.00 95 GLU A C 1
ATOM 757 O O . GLU A 1 95 ? -2.291 9.120 -8.127 1.00 87.00 95 GLU A O 1
ATOM 762 N N . ALA A 1 96 ? -1.982 6.905 -8.202 1.00 80.06 96 ALA A N 1
ATOM 763 C CA . ALA A 1 96 ? -1.426 6.700 -6.850 1.00 80.06 96 ALA A CA 1
ATOM 764 C C . ALA A 1 96 ? -0.227 7.605 -6.458 1.00 80.06 96 ALA A C 1
ATOM 766 O O . ALA A 1 96 ? 0.212 7.647 -5.306 1.00 80.06 96 ALA A O 1
ATOM 767 N N . TRP A 1 97 ? 0.340 8.321 -7.423 1.00 78.50 97 TRP A N 1
ATOM 768 C CA . TRP A 1 97 ? 1.453 9.259 -7.273 1.00 78.50 97 TRP A CA 1
ATOM 769 C C . TRP A 1 97 ? 0.997 10.702 -7.024 1.00 78.50 97 TRP A C 1
ATOM 771 O O . TRP A 1 97 ? 1.811 11.518 -6.592 1.00 78.50 97 TRP A O 1
ATOM 781 N N . GLN A 1 98 ? -0.262 11.039 -7.323 1.00 84.50 98 GLN A N 1
ATOM 782 C CA . GLN A 1 98 ? -0.771 12.398 -7.180 1.00 84.50 98 GLN A CA 1
ATOM 783 C C . GLN A 1 98 ? -0.848 12.835 -5.717 1.00 84.50 98 GLN A C 1
ATOM 785 O O . GLN A 1 98 ? -0.928 12.025 -4.792 1.00 84.50 98 GLN A O 1
ATOM 790 N N . ASN A 1 99 ? -0.809 14.154 -5.517 1.00 82.25 99 ASN A N 1
ATOM 791 C CA . ASN A 1 99 ? -0.968 14.744 -4.197 1.00 82.25 99 ASN A CA 1
ATOM 792 C C . ASN A 1 99 ? -2.390 14.523 -3.685 1.00 82.25 99 ASN A C 1
ATOM 794 O O . ASN A 1 99 ? -3.359 14.954 -4.308 1.00 82.25 99 ASN A O 1
ATOM 798 N N . VAL A 1 100 ? -2.502 13.930 -2.500 1.00 84.44 100 VAL A N 1
ATOM 799 C CA . VAL A 1 100 ? -3.779 13.856 -1.788 1.00 84.44 100 VAL A CA 1
ATOM 800 C C . VAL A 1 100 ? -4.047 15.151 -1.017 1.00 84.44 100 VAL A C 1
ATOM 802 O O . VAL A 1 100 ? -3.195 15.558 -0.213 1.00 84.44 100 VAL A O 1
ATOM 805 N N . PRO A 1 101 ? -5.229 15.785 -1.187 1.00 82.19 101 PRO A N 1
ATOM 806 C CA . PRO A 1 101 ? -5.591 16.989 -0.437 1.00 82.19 101 PRO A CA 1
ATOM 807 C C . PRO A 1 101 ? -5.547 16.781 1.079 1.00 82.19 101 PRO A C 1
ATOM 809 O O . PRO A 1 101 ? -5.141 17.670 1.819 1.00 82.19 101 PRO A O 1
ATOM 812 N N . GLN A 1 102 ? -5.936 15.587 1.533 1.00 86.69 102 GLN A N 1
ATOM 813 C CA . GLN A 1 102 ? -5.882 15.168 2.930 1.00 86.69 102 GLN A CA 1
ATOM 814 C C . GLN A 1 102 ? -5.331 13.748 2.995 1.00 86.69 102 GLN A C 1
ATOM 816 O O . GLN A 1 102 ? -5.910 12.835 2.405 1.00 86.69 102 GLN A O 1
ATOM 821 N N . ALA A 1 103 ? -4.218 13.559 3.698 1.00 87.62 103 ALA A N 1
ATOM 822 C CA . ALA A 1 103 ? -3.656 12.236 3.913 1.00 87.62 103 ALA A CA 1
ATOM 823 C C . ALA A 1 103 ? -4.464 11.523 4.993 1.00 87.62 103 ALA A C 1
ATOM 825 O O . ALA A 1 103 ? -4.648 12.050 6.089 1.00 87.62 103 ALA A O 1
ATOM 826 N N . ARG A 1 104 ? -4.929 10.317 4.670 1.00 91.81 104 ARG A N 1
ATOM 827 C CA . ARG A 1 104 ? -5.698 9.470 5.580 1.00 91.81 104 ARG A CA 1
ATOM 828 C C . ARG A 1 104 ? -5.090 8.084 5.593 1.00 91.81 104 ARG A C 1
ATOM 830 O O . ARG A 1 104 ? -4.889 7.486 4.536 1.00 91.81 104 ARG A O 1
ATOM 837 N N . HIS A 1 105 ? -4.787 7.595 6.786 1.00 92.88 105 HIS A N 1
ATOM 838 C CA . HIS A 1 105 ? -4.135 6.309 6.983 1.00 92.88 105 HIS A CA 1
ATOM 839 C C . HIS A 1 105 ? -4.679 5.634 8.237 1.00 92.88 105 HIS A C 1
ATOM 841 O O . HIS A 1 105 ? -4.753 6.244 9.308 1.00 92.88 105 HIS A O 1
ATOM 847 N N . ILE A 1 106 ? -5.034 4.359 8.104 1.00 95.06 106 ILE A N 1
ATOM 848 C CA . ILE A 1 106 ? -5.393 3.503 9.232 1.00 95.06 106 ILE A CA 1
ATOM 849 C C . ILE A 1 106 ? -4.557 2.228 9.233 1.00 95.06 106 ILE A C 1
ATOM 851 O O . ILE A 1 106 ? -4.183 1.718 8.182 1.00 95.06 106 ILE A O 1
ATOM 855 N N . THR A 1 107 ? -4.342 1.653 10.411 1.00 93.88 107 THR A N 1
ATOM 856 C CA . THR A 1 107 ? -3.986 0.237 10.542 1.00 93.88 107 THR A CA 1
ATOM 857 C C . THR A 1 107 ? -5.229 -0.520 10.973 1.00 93.88 107 THR A C 1
ATOM 859 O O . THR A 1 107 ? -5.704 -0.332 12.091 1.00 93.88 107 THR A O 1
ATOM 862 N N . LEU A 1 108 ? -5.761 -1.365 10.094 1.00 95.06 108 LEU A N 1
ATOM 863 C CA . LEU A 1 108 ? -6.875 -2.263 10.382 1.00 95.06 108 LEU A CA 1
ATOM 864 C C . LEU A 1 108 ? -6.333 -3.565 10.965 1.00 95.06 108 LEU A C 1
ATOM 866 O O . LEU A 1 108 ? -5.402 -4.140 10.408 1.00 95.06 108 LEU A O 1
ATOM 870 N N . VAL A 1 109 ? -6.948 -4.065 12.034 1.00 92.69 109 VAL A N 1
ATOM 871 C CA . VAL A 1 109 ? -6.573 -5.318 12.689 1.00 92.69 109 VAL A CA 1
ATOM 872 C C . VAL A 1 109 ? -7.782 -6.238 12.838 1.00 92.69 109 VAL A C 1
ATOM 874 O O . VAL A 1 109 ? -8.853 -5.823 13.283 1.00 92.69 109 VAL A O 1
ATOM 877 N N . ARG A 1 110 ? -7.598 -7.517 12.502 1.00 92.06 110 ARG A N 1
ATOM 878 C CA . ARG A 1 110 ? -8.582 -8.588 12.668 1.00 92.06 110 ARG A CA 1
ATOM 879 C C . ARG A 1 110 ? -8.187 -9.527 13.798 1.00 92.06 110 ARG A C 1
ATOM 881 O O . ARG A 1 110 ? -7.264 -10.329 13.663 1.00 92.06 110 ARG A O 1
ATOM 888 N N . SER A 1 111 ? -8.939 -9.497 14.890 1.00 88.81 111 SER A N 1
ATOM 889 C CA . SER A 1 111 ? -8.846 -10.521 15.931 1.00 88.81 111 SER A CA 1
ATOM 890 C C . SER A 1 111 ? -9.839 -11.661 15.683 1.00 88.81 111 SER A C 1
ATOM 892 O O . SER A 1 111 ? -10.653 -11.622 14.764 1.00 88.81 111 SER A O 1
ATOM 894 N N . LYS A 1 112 ? -9.830 -12.675 16.558 1.00 86.31 112 LYS A N 1
ATOM 895 C CA . LYS A 1 112 ? -10.835 -13.753 16.538 1.00 86.31 112 LYS A CA 1
ATOM 896 C C . LYS A 1 112 ? -12.261 -13.279 16.851 1.00 86.31 112 LYS A C 1
ATOM 898 O O . LYS A 1 112 ? -13.192 -14.045 16.638 1.00 86.31 112 LYS A O 1
ATOM 903 N N . LYS A 1 113 ? -12.434 -12.087 17.431 1.00 90.44 113 LYS A N 1
ATOM 904 C CA . LYS A 1 113 ? -13.720 -11.632 17.994 1.00 90.44 113 LYS A CA 1
ATOM 905 C C . LYS A 1 113 ? -14.192 -10.280 17.478 1.00 90.44 113 LYS A C 1
ATOM 907 O O . LYS A 1 113 ? -15.361 -9.957 17.648 1.00 90.44 113 LYS A O 1
ATOM 912 N N . CYS A 1 114 ? -13.308 -9.495 16.882 1.00 91.88 114 CYS A N 1
ATOM 913 C CA . CYS A 1 114 ? -13.619 -8.160 16.395 1.00 91.88 114 CYS A CA 1
ATOM 914 C C . CYS A 1 114 ? -12.615 -7.704 15.338 1.00 91.88 114 CYS A C 1
ATOM 916 O O . CYS A 1 114 ? -11.476 -8.186 15.292 1.00 91.88 114 CYS A O 1
ATOM 918 N N . PHE A 1 115 ? -13.043 -6.724 14.553 1.00 93.69 115 PHE A N 1
ATOM 919 C CA . PHE A 1 115 ? -12.160 -5.787 13.878 1.00 93.69 115 PHE A CA 1
ATOM 920 C C . PHE A 1 115 ? -11.948 -4.559 14.758 1.00 93.69 115 PHE A C 1
ATOM 922 O O . PHE A 1 115 ? -12.857 -4.143 15.474 1.00 93.69 115 PHE A O 1
ATOM 929 N N . TYR A 1 116 ? -10.759 -3.977 14.695 1.00 92.62 116 TYR A N 1
ATOM 930 C CA . TYR A 1 116 ? -10.468 -2.657 15.246 1.00 92.62 116 TYR A CA 1
ATOM 931 C C . TYR A 1 116 ? -9.433 -1.961 14.378 1.00 92.62 116 TYR A C 1
ATOM 933 O O . TYR A 1 116 ? -8.719 -2.608 13.612 1.00 92.62 116 TYR A O 1
ATOM 941 N N . SER A 1 117 ? -9.352 -0.640 14.472 1.00 93.12 117 SER A N 1
ATOM 942 C CA . SER A 1 117 ? -8.406 0.125 13.669 1.00 93.12 117 SER A CA 1
ATOM 943 C C . SER A 1 117 ? -7.793 1.265 14.447 1.00 93.12 117 SER A C 1
ATOM 945 O O . SER A 1 117 ? -8.499 1.994 15.137 1.00 93.12 117 SER A O 1
ATOM 947 N N . TYR A 1 118 ? -6.498 1.455 14.241 1.00 91.19 118 TYR A N 1
ATOM 948 C CA . TYR A 1 118 ? -5.786 2.645 14.668 1.00 91.19 118 TYR A CA 1
ATOM 949 C C . TYR A 1 118 ? -5.815 3.674 13.547 1.00 91.19 118 TYR A C 1
ATOM 951 O O . TYR A 1 118 ? -5.354 3.394 12.439 1.00 91.19 118 TYR A O 1
ATOM 959 N N . GLN A 1 119 ? -6.342 4.858 13.828 1.00 93.31 119 GLN A N 1
ATOM 960 C CA . GLN A 1 119 ? -6.200 6.018 12.960 1.00 93.31 119 GLN A CA 1
ATOM 961 C C . GLN A 1 119 ? -4.828 6.647 13.187 1.00 93.31 119 GLN A C 1
ATOM 963 O O . GLN A 1 119 ? -4.358 6.720 14.321 1.00 93.31 119 GLN A O 1
ATOM 968 N N . TRP A 1 120 ? -4.163 7.067 12.114 1.00 93.00 120 TRP A N 1
ATOM 969 C CA . TRP A 1 120 ? -2.851 7.705 12.196 1.00 93.00 120 TRP A CA 1
ATOM 970 C C . TRP A 1 120 ? -2.964 9.214 12.041 1.00 93.00 120 TRP A C 1
ATOM 972 O O . TRP A 1 120 ? -3.669 9.696 11.155 1.00 93.00 120 TRP A O 1
ATOM 982 N N . ALA A 1 121 ? -2.201 9.943 12.854 1.00 92.62 121 ALA A N 1
ATOM 983 C CA . ALA A 1 121 ? -1.981 11.369 12.665 1.00 92.62 121 ALA A CA 1
ATOM 984 C C . ALA A 1 121 ? -1.024 11.548 11.478 1.00 92.62 121 ALA A C 1
ATOM 986 O O . ALA A 1 121 ? 0.192 11.344 11.588 1.00 92.62 121 ALA A O 1
ATOM 987 N N . ALA A 1 122 ? -1.561 11.870 10.300 1.00 88.75 122 ALA A N 1
ATOM 988 C CA . ALA A 1 122 ? -0.758 11.863 9.083 1.00 88.75 122 ALA A CA 1
ATOM 989 C C . ALA A 1 122 ? 0.398 12.876 9.177 1.00 88.75 122 ALA A C 1
ATOM 991 O O . ALA A 1 122 ? 0.198 14.054 9.463 1.00 88.75 122 ALA A O 1
ATOM 992 N N . GLY A 1 123 ? 1.626 12.416 8.924 1.00 85.44 123 GLY A N 1
ATOM 993 C CA . GLY A 1 123 ? 2.837 13.242 8.972 1.00 85.44 123 GLY A CA 1
ATOM 994 C C . GLY A 1 123 ? 3.609 13.243 10.299 1.00 85.44 123 GLY A C 1
ATOM 995 O O . GLY A 1 123 ? 4.698 13.822 10.315 1.00 85.44 123 GLY A O 1
ATOM 996 N N . THR A 1 124 ? 3.112 12.599 11.365 1.00 87.81 124 THR A N 1
ATOM 997 C CA . THR A 1 124 ? 3.771 12.544 12.694 1.00 87.81 124 THR A CA 1
ATOM 998 C C . THR A 1 124 ? 4.355 11.175 13.065 1.00 87.81 124 THR A C 1
ATOM 1000 O O . THR A 1 124 ? 5.095 11.077 14.041 1.00 87.81 124 THR A O 1
ATOM 1003 N N . SER A 1 125 ? 4.060 10.127 12.287 1.00 87.06 125 SER A N 1
ATOM 1004 C CA . SER A 1 125 ? 4.472 8.734 12.545 1.00 87.06 125 SER A CA 1
ATOM 1005 C C . SER A 1 125 ? 3.935 8.133 13.855 1.00 87.06 125 SER A C 1
ATOM 1007 O O . SER A 1 125 ? 4.550 7.219 14.401 1.00 87.06 125 SER A O 1
ATOM 1009 N N . THR A 1 126 ? 2.789 8.604 14.353 1.00 90.38 126 THR A N 1
ATOM 1010 C CA . THR A 1 126 ? 2.101 8.021 15.517 1.00 90.38 126 THR A CA 1
ATOM 1011 C C . THR A 1 126 ? 0.595 7.909 15.280 1.00 90.38 126 THR A C 1
ATOM 1013 O O . THR A 1 126 ? 0.054 8.512 14.347 1.00 90.38 126 THR A O 1
ATOM 1016 N N . THR A 1 127 ? -0.087 7.117 16.108 1.00 90.12 127 THR A N 1
ATOM 1017 C CA . THR A 1 127 ? -1.551 7.059 16.099 1.00 90.12 127 THR A CA 1
ATOM 1018 C C . THR A 1 127 ? -2.136 8.405 16.504 1.00 90.12 127 THR A C 1
ATOM 1020 O O . THR A 1 127 ? -1.529 9.142 17.279 1.00 90.12 127 THR A O 1
ATOM 1023 N N . ASP A 1 128 ? -3.287 8.739 15.939 1.00 90.88 128 ASP A N 1
ATOM 1024 C CA . ASP A 1 128 ? -3.975 9.996 16.193 1.00 90.88 128 ASP A CA 1
ATOM 1025 C C . ASP A 1 128 ? -4.512 10.017 17.636 1.00 90.88 128 ASP A C 1
ATOM 1027 O O . ASP A 1 128 ? -5.382 9.206 17.963 1.00 90.88 128 ASP A O 1
ATOM 1031 N N . PRO A 1 129 ? -4.000 10.898 18.520 1.00 88.31 129 PRO A N 1
ATOM 1032 C CA . PRO A 1 129 ? -4.463 10.967 19.902 1.00 88.31 129 PRO A CA 1
ATOM 1033 C C . PRO A 1 129 ? -5.885 11.523 20.029 1.00 88.31 129 PRO A C 1
ATOM 1035 O O . PRO A 1 129 ? -6.521 11.312 21.058 1.00 88.31 129 PRO A O 1
ATOM 1038 N N . ASP A 1 130 ? -6.367 12.243 19.014 1.00 85.94 130 ASP A N 1
ATOM 1039 C CA . ASP A 1 130 ? -7.661 12.923 19.014 1.00 85.94 130 ASP A CA 1
ATOM 1040 C C . ASP A 1 130 ? -8.788 12.033 18.472 1.00 85.94 130 ASP A C 1
ATOM 1042 O O . ASP A 1 130 ? -9.970 12.373 18.572 1.00 85.94 130 ASP A O 1
ATOM 1046 N N . THR A 1 131 ? -8.441 10.858 17.942 1.00 83.94 131 THR A N 1
ATOM 1047 C CA . THR A 1 131 ? -9.408 9.911 17.397 1.00 83.94 131 THR A CA 1
ATOM 1048 C C . THR A 1 131 ? -9.600 8.719 18.336 1.00 83.94 131 THR A C 1
ATOM 1050 O O . THR A 1 131 ? -8.643 7.990 18.606 1.00 83.94 131 THR A O 1
ATOM 1053 N N . PRO A 1 132 ? -10.830 8.460 18.825 1.00 77.50 132 PRO A N 1
ATOM 1054 C CA . PRO A 1 132 ? -11.090 7.269 19.621 1.00 77.50 132 PRO A CA 1
ATOM 1055 C C . PRO A 1 132 ? -10.907 6.012 18.770 1.00 77.50 132 PRO A C 1
ATOM 1057 O O . PRO A 1 132 ? -11.236 5.998 17.580 1.00 77.50 132 PRO A O 1
ATOM 1060 N N . LEU A 1 133 ? -10.444 4.928 19.398 1.00 81.12 133 LEU A N 1
ATOM 1061 C CA . LEU A 1 133 ? -10.363 3.637 18.726 1.00 81.12 133 LEU A CA 1
ATOM 1062 C C . LEU A 1 133 ? -11.749 3.217 18.238 1.00 81.12 133 LEU A C 1
ATOM 1064 O O . LEU A 1 133 ? -12.709 3.148 19.005 1.00 81.12 133 LEU A O 1
ATOM 1068 N N . ILE A 1 134 ? -11.819 2.856 16.964 1.00 89.19 134 ILE A N 1
ATOM 1069 C CA . ILE A 1 134 ? -13.007 2.250 16.378 1.00 89.19 134 ILE A CA 1
ATOM 1070 C C . ILE A 1 134 ? -12.826 0.735 16.418 1.00 89.19 134 ILE A C 1
ATOM 1072 O O . ILE A 1 134 ? -11.732 0.220 16.170 1.00 89.19 134 ILE A O 1
ATOM 1076 N N . TYR A 1 135 ? -13.890 0.019 16.765 1.00 91.12 135 TYR A N 1
ATOM 1077 C CA . TYR A 1 135 ? -13.918 -1.434 16.741 1.00 91.12 135 TYR A CA 1
ATOM 1078 C C . TYR A 1 135 ? -15.344 -1.944 16.540 1.00 91.12 135 TYR A C 1
ATOM 1080 O O . TYR A 1 135 ? -16.313 -1.277 16.891 1.00 91.12 135 TYR A O 1
ATOM 1088 N N . GLN A 1 136 ? -15.470 -3.152 16.001 1.00 93.00 136 GLN A N 1
ATOM 1089 C CA . GLN A 1 136 ? -16.752 -3.796 15.739 1.00 93.00 136 GLN A CA 1
ATOM 1090 C C . GLN A 1 136 ? -16.620 -5.312 15.910 1.00 93.00 136 GLN A C 1
ATOM 1092 O O . GLN A 1 136 ? -15.656 -5.927 15.449 1.00 93.00 136 GLN A O 1
ATOM 1097 N N . SER A 1 137 ? -17.587 -5.922 16.595 1.00 92.69 137 SER A N 1
ATOM 1098 C CA . SER A 1 137 ? -17.619 -7.366 16.849 1.00 92.69 137 SER A CA 1
ATOM 1099 C C . SER A 1 137 ? -17.751 -8.178 15.558 1.00 92.69 137 SER A C 1
ATOM 1101 O O . SER A 1 137 ? -18.377 -7.738 14.598 1.00 92.69 137 SER A O 1
ATOM 1103 N N . LEU A 1 138 ? -17.198 -9.391 15.561 1.00 92.38 138 LEU A N 1
ATOM 1104 C CA . LEU A 1 138 ? -17.451 -10.405 14.539 1.00 92.38 138 LEU A CA 1
ATOM 1105 C C . LEU A 1 138 ? -18.729 -11.209 14.862 1.00 92.38 138 LEU A C 1
ATOM 1107 O O . LEU A 1 138 ? -19.061 -11.355 16.042 1.00 92.38 138 LEU A O 1
ATOM 1111 N N . PRO A 1 139 ? -19.400 -11.794 13.850 1.00 94.00 139 PRO A N 1
ATOM 1112 C CA . PRO A 1 139 ? -19.071 -11.735 12.423 1.00 94.00 139 PRO A CA 1
ATOM 1113 C C . PRO A 1 139 ? -19.392 -10.370 11.803 1.00 94.00 139 PRO A C 1
ATOM 1115 O O . PRO A 1 139 ? -20.249 -9.641 12.288 1.00 94.00 139 PRO A O 1
ATOM 1118 N N . MET A 1 140 ? -18.696 -10.043 10.719 1.00 95.12 140 MET A N 1
ATOM 1119 C CA . MET A 1 140 ? -18.884 -8.813 9.955 1.00 95.12 140 MET A CA 1
ATOM 1120 C C . MET A 1 140 ? -18.953 -9.179 8.474 1.00 95.12 140 MET A C 1
ATOM 1122 O O . MET A 1 140 ? -18.121 -9.961 8.004 1.00 95.12 140 MET A O 1
ATOM 1126 N N . SER A 1 141 ? -19.947 -8.660 7.752 1.00 97.25 141 SER A N 1
ATOM 1127 C CA . SER A 1 141 ? -20.029 -8.864 6.304 1.00 97.25 141 SER A CA 1
ATOM 1128 C C . SER A 1 141 ? -18.945 -8.057 5.578 1.00 97.25 141 SER A C 1
ATOM 1130 O O . SER A 1 141 ? -18.375 -7.119 6.132 1.00 97.25 141 SER A O 1
ATOM 1132 N N . ALA A 1 142 ? -18.657 -8.391 4.317 1.00 98.00 142 ALA A N 1
ATOM 1133 C CA . ALA A 1 142 ? -17.722 -7.592 3.524 1.00 98.00 142 ALA A CA 1
ATOM 1134 C C . ALA A 1 142 ? -18.211 -6.142 3.352 1.00 98.00 142 ALA A C 1
ATOM 1136 O O . ALA A 1 142 ? -17.415 -5.217 3.469 1.00 98.00 142 ALA A O 1
ATOM 1137 N N . ALA A 1 143 ? -19.515 -5.931 3.146 1.00 98.44 143 ALA A N 1
ATOM 1138 C CA . ALA A 1 143 ? -20.087 -4.589 3.056 1.00 98.44 143 ALA A CA 1
ATOM 1139 C C . ALA A 1 143 ? -19.899 -3.799 4.363 1.00 98.44 143 ALA A C 1
ATOM 1141 O O . ALA A 1 143 ? -19.416 -2.669 4.330 1.00 98.44 143 ALA A O 1
ATOM 1142 N N . ASP A 1 144 ? -20.174 -4.416 5.518 1.00 98.25 144 ASP A N 1
ATOM 1143 C CA . ASP A 1 144 ? -19.954 -3.770 6.819 1.00 98.25 144 ASP A CA 1
ATOM 1144 C C . ASP A 1 144 ? -18.473 -3.439 7.048 1.00 98.25 144 ASP A C 1
ATO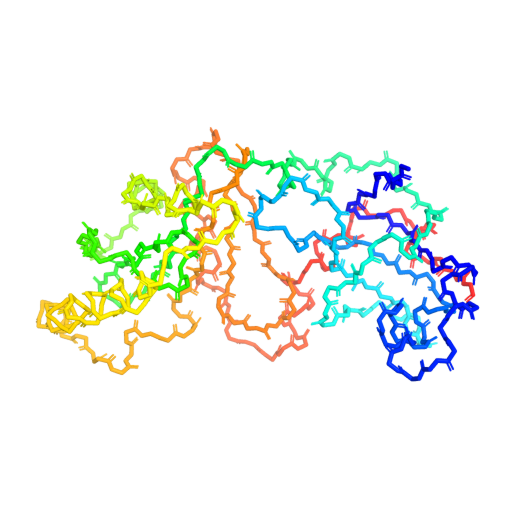M 1146 O O . ASP A 1 144 ? -18.155 -2.390 7.607 1.00 98.25 144 ASP A O 1
ATOM 1150 N N . LEU A 1 145 ? -17.556 -4.304 6.595 1.00 98.19 145 LEU A N 1
ATOM 1151 C CA . LEU A 1 145 ? -16.119 -4.056 6.703 1.00 98.19 145 LEU A CA 1
ATOM 1152 C C . LEU A 1 145 ? -15.665 -2.891 5.820 1.00 98.19 145 LEU A C 1
ATOM 1154 O O . LEU A 1 145 ? -14.875 -2.063 6.271 1.00 98.19 145 LEU A O 1
ATOM 1158 N N . GLY A 1 146 ? -16.154 -2.792 4.583 1.00 98.38 146 GLY A N 1
ATOM 1159 C CA . GLY A 1 146 ? -15.849 -1.650 3.720 1.00 98.38 146 GLY A CA 1
ATOM 1160 C C . GLY A 1 146 ? -16.363 -0.334 4.297 1.00 98.38 146 GLY A C 1
ATOM 1161 O O . GLY A 1 146 ? -15.605 0.635 4.390 1.00 98.38 146 GLY A O 1
ATOM 1162 N N . ALA A 1 147 ? -17.610 -0.326 4.779 1.00 98.31 147 ALA A N 1
ATOM 1163 C CA . ALA A 1 147 ? -18.202 0.833 5.440 1.00 98.31 147 ALA A CA 1
ATOM 1164 C C . ALA A 1 147 ? -17.410 1.223 6.701 1.00 98.31 147 ALA A C 1
ATOM 1166 O O . ALA A 1 147 ? -17.108 2.399 6.919 1.00 98.31 147 ALA A O 1
ATOM 1167 N N . TYR A 1 148 ? -16.998 0.230 7.496 1.00 98.00 148 TYR A N 1
ATOM 1168 C CA . TYR A 1 148 ? -16.119 0.412 8.648 1.00 98.00 148 TYR A CA 1
ATOM 1169 C C . TYR A 1 148 ? -14.785 1.069 8.255 1.00 98.00 148 TYR A C 1
ATOM 1171 O O . TYR A 1 148 ? -14.367 2.029 8.901 1.00 98.00 148 TYR A O 1
ATOM 1179 N N . ILE A 1 149 ? -14.120 0.591 7.195 1.00 97.94 149 ILE A N 1
ATOM 1180 C CA . ILE A 1 149 ? -12.833 1.134 6.725 1.00 97.94 149 ILE A CA 1
ATOM 1181 C C . ILE A 1 149 ? -12.988 2.601 6.317 1.00 97.94 149 ILE A C 1
ATOM 1183 O O . ILE A 1 149 ? -12.188 3.443 6.728 1.00 97.94 149 ILE A O 1
ATOM 1187 N N . ARG A 1 150 ? -14.035 2.934 5.553 1.00 97.31 150 ARG A N 1
ATOM 1188 C CA . ARG A 1 150 ? -14.315 4.318 5.143 1.00 97.31 150 ARG A CA 1
ATOM 1189 C C . ARG A 1 150 ? -14.602 5.223 6.329 1.00 97.31 150 ARG A C 1
ATOM 1191 O O . ARG A 1 150 ? -14.055 6.325 6.398 1.00 97.31 150 ARG A O 1
ATOM 1198 N N . LEU A 1 151 ? -15.411 4.754 7.279 1.00 96.62 151 LEU A N 1
ATOM 1199 C CA . LEU A 1 151 ? -15.664 5.480 8.517 1.00 96.62 151 LEU A CA 1
ATOM 1200 C C . LEU A 1 151 ? -14.353 5.725 9.270 1.00 96.62 151 LEU A C 1
ATOM 1202 O O . LEU A 1 151 ? -14.074 6.862 9.640 1.00 96.62 151 LEU A O 1
ATOM 1206 N N . ALA A 1 152 ? -13.522 4.699 9.439 1.00 95.75 152 ALA A N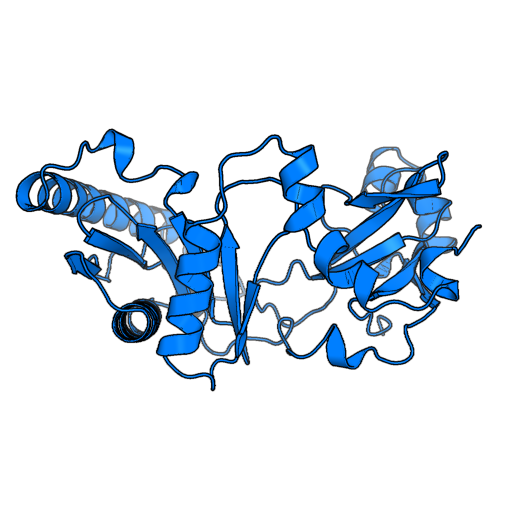 1
ATOM 1207 C CA . ALA A 1 152 ? -12.239 4.806 10.119 1.00 95.75 152 ALA A CA 1
ATOM 1208 C C . ALA A 1 152 ? -11.285 5.798 9.442 1.00 95.75 152 ALA A C 1
ATOM 1210 O O . ALA A 1 152 ? -10.706 6.630 10.136 1.00 95.75 152 ALA A O 1
ATOM 1211 N N . LEU A 1 153 ? -11.172 5.773 8.112 1.00 95.00 153 LEU A N 1
ATOM 1212 C CA . LEU A 1 153 ? -10.391 6.753 7.353 1.00 95.00 153 LEU A CA 1
ATOM 1213 C C . LEU A 1 153 ? -10.961 8.168 7.491 1.00 95.00 153 LEU A C 1
ATOM 1215 O O . LEU A 1 153 ? -10.202 9.120 7.607 1.00 95.00 153 LEU A O 1
ATOM 1219 N N . SER A 1 154 ? -12.286 8.334 7.529 1.00 93.50 154 SER A N 1
ATOM 1220 C CA . SER A 1 154 ? -12.901 9.663 7.682 1.00 93.50 154 SER A CA 1
ATOM 1221 C C . SER A 1 154 ? -12.592 10.338 9.024 1.00 93.50 154 SER A C 1
ATOM 1223 O O . SER A 1 154 ? -12.765 11.548 9.144 1.00 93.50 154 SER A O 1
ATOM 1225 N N . LYS A 1 155 ? -12.153 9.566 10.027 1.00 92.62 155 LYS A N 1
ATOM 1226 C CA . LYS A 1 155 ? -11.786 10.066 11.355 1.00 92.62 155 LYS A CA 1
ATOM 1227 C C . LYS A 1 155 ? -10.311 10.437 11.493 1.00 92.62 155 LYS A C 1
ATOM 1229 O O . LYS A 1 155 ? -9.978 11.086 12.466 1.00 92.62 155 LYS A O 1
ATOM 1234 N N . THR A 1 156 ? -9.440 10.059 10.557 1.00 91.25 156 THR A N 1
ATOM 1235 C CA . THR A 1 156 ? -8.004 10.363 10.666 1.00 91.25 156 THR A CA 1
ATOM 1236 C C . THR A 1 156 ? -7.739 11.856 10.492 1.00 91.25 156 THR A C 1
ATOM 1238 O O . THR A 1 156 ? -8.246 12.458 9.539 1.00 91.25 156 THR A O 1
ATOM 1241 N N . SER A 1 157 ? -6.869 12.423 11.322 1.00 90.62 157 SER A N 1
ATOM 1242 C CA . SER A 1 157 ? -6.419 13.807 11.178 1.00 90.62 157 SER A CA 1
ATOM 1243 C C . SER A 1 157 ? -5.198 13.935 10.257 1.00 90.62 157 SER A C 1
ATOM 1245 O O . SER A 1 157 ? -4.259 13.133 10.311 1.00 90.62 157 SER A O 1
ATOM 1247 N N . ASP A 1 158 ? -5.169 14.993 9.439 1.00 90.44 158 ASP A N 1
ATOM 1248 C CA . ASP A 1 158 ? -4.004 15.353 8.621 1.00 90.44 158 ASP A CA 1
ATOM 1249 C C . ASP A 1 158 ? -3.165 16.443 9.303 1.00 90.44 158 ASP A C 1
ATOM 1251 O O . ASP A 1 158 ? -3.458 17.642 9.228 1.00 90.44 158 ASP A O 1
ATOM 1255 N N . HIS A 1 159 ? -2.078 16.023 9.948 1.00 91.00 159 HIS A N 1
ATOM 1256 C CA . HIS A 1 159 ? -1.180 16.922 10.668 1.00 91.00 159 HIS A CA 1
ATOM 1257 C C . HIS A 1 159 ? -0.115 17.529 9.749 1.00 91.00 159 HIS A C 1
ATOM 1259 O O . HIS A 1 159 ? 0.664 18.364 10.203 1.00 91.00 159 HIS A O 1
ATOM 1265 N N . ARG A 1 160 ? -0.062 17.190 8.450 1.00 87.56 160 ARG A N 1
ATOM 1266 C CA . ARG A 1 160 ? 0.885 17.825 7.511 1.00 87.56 160 ARG A CA 1
ATOM 1267 C C . ARG A 1 160 ? 0.683 19.341 7.449 1.00 87.56 160 ARG A C 1
ATOM 1269 O O . ARG A 1 160 ? 1.658 20.066 7.284 1.00 87.56 160 ARG A O 1
ATOM 1276 N N . SER A 1 161 ? -0.553 19.800 7.658 1.00 85.06 161 SER A N 1
ATOM 1277 C CA . SER A 1 161 ? -0.943 21.215 7.760 1.00 85.06 161 SER A CA 1
ATOM 1278 C C . SER A 1 161 ? -0.259 21.977 8.903 1.00 85.06 161 SER A C 1
ATOM 1280 O O . SER A 1 161 ? -0.140 23.194 8.843 1.00 85.06 161 SER A O 1
ATOM 1282 N N . GLN A 1 162 ? 0.230 21.270 9.924 1.00 89.00 162 GLN A N 1
ATOM 1283 C CA . GLN A 1 162 ? 0.908 21.855 11.085 1.00 89.00 162 GLN A CA 1
ATOM 1284 C C . GLN A 1 162 ? 2.380 22.178 10.801 1.00 89.00 162 GLN A C 1
ATOM 1286 O O . GLN A 1 162 ? 3.098 22.668 11.672 1.00 89.00 162 GLN A O 1
ATOM 1291 N N . ARG A 1 163 ? 2.861 21.873 9.589 1.00 88.06 163 ARG A N 1
ATOM 1292 C CA . ARG A 1 163 ? 4.205 22.237 9.154 1.00 88.06 163 ARG A CA 1
ATOM 1293 C C . ARG A 1 163 ? 4.218 23.672 8.640 1.00 88.06 163 ARG A C 1
ATOM 1295 O O . ARG A 1 163 ? 3.546 23.985 7.663 1.00 88.06 163 ARG A O 1
ATOM 1302 N N . ILE A 1 164 ? 5.064 24.499 9.240 1.00 85.38 164 ILE A N 1
ATOM 1303 C CA . ILE A 1 164 ? 5.405 25.838 8.755 1.00 85.38 164 ILE A CA 1
ATOM 1304 C C . ILE A 1 164 ? 6.793 25.726 8.119 1.00 85.38 164 ILE A C 1
ATOM 1306 O O . ILE A 1 164 ? 7.705 25.146 8.711 1.00 85.38 164 ILE A O 1
ATOM 1310 N N . ASP A 1 165 ? 6.934 26.166 6.868 1.00 87.06 165 ASP A N 1
ATOM 1311 C CA . ASP A 1 165 ? 8.175 26.039 6.083 1.00 87.06 165 ASP A CA 1
ATOM 1312 C C . ASP A 1 165 ? 8.733 24.600 6.037 1.00 87.06 165 ASP A C 1
ATOM 1314 O O . ASP A 1 165 ? 9.936 24.341 6.110 1.00 87.06 165 ASP A O 1
ATOM 1318 N N . GLY A 1 166 ? 7.823 23.624 5.952 1.00 85.06 166 GLY A N 1
ATOM 1319 C CA . GLY A 1 166 ? 8.148 22.198 5.877 1.00 85.06 166 GLY A CA 1
ATOM 1320 C C . GLY A 1 166 ? 8.533 21.546 7.211 1.00 85.06 166 GLY A C 1
ATOM 1321 O O . GLY A 1 166 ? 8.792 20.337 7.236 1.00 85.06 166 GLY A O 1
ATOM 1322 N N . LYS A 1 167 ? 8.527 22.283 8.328 1.00 90.69 167 LYS A N 1
ATOM 1323 C CA . LYS A 1 167 ? 8.901 21.780 9.658 1.00 90.69 167 LYS A CA 1
ATOM 1324 C C . LYS A 1 167 ? 7.761 21.923 10.658 1.00 90.69 167 LYS A C 1
ATOM 1326 O O . LYS A 1 167 ? 6.995 22.875 10.614 1.00 90.69 167 LYS A O 1
ATOM 1331 N N . PHE A 1 168 ? 7.668 20.969 11.577 1.00 92.00 168 PHE A N 1
ATOM 1332 C CA . PHE A 1 168 ? 6.830 21.137 12.760 1.00 92.00 168 PHE A CA 1
ATOM 1333 C C . PHE A 1 168 ? 7.473 22.129 13.729 1.00 92.00 168 PHE A C 1
ATOM 1335 O O . PHE A 1 168 ? 8.700 22.268 13.743 1.00 92.00 168 PHE A O 1
ATOM 1342 N N . SER A 1 169 ? 6.651 22.768 14.560 1.00 93.06 169 SER A N 1
ATOM 1343 C CA . SER A 1 169 ? 7.146 23.525 15.707 1.00 93.06 169 SER A CA 1
ATOM 1344 C C . SER A 1 169 ? 7.931 22.623 16.665 1.00 93.06 169 SER A C 1
ATOM 1346 O O . SER A 1 169 ? 7.757 21.398 16.712 1.00 93.06 169 SER A O 1
ATOM 1348 N N . GLU A 1 170 ? 8.839 23.235 17.422 1.00 94.62 170 GLU A N 1
ATOM 1349 C CA . GLU A 1 170 ? 9.629 22.525 18.421 1.00 94.62 170 GLU A CA 1
ATOM 1350 C C . GLU A 1 170 ? 8.712 21.852 19.454 1.00 94.62 170 GLU A C 1
ATOM 1352 O O . GLU A 1 170 ? 7.725 22.428 19.901 1.00 94.62 170 GLU A O 1
ATOM 1357 N N . GLY A 1 171 ? 9.006 20.599 19.806 1.00 92.25 171 GLY A N 1
ATOM 1358 C CA . GLY A 1 171 ? 8.222 19.837 20.783 1.00 92.25 171 GLY A CA 1
ATOM 1359 C C . GLY A 1 171 ? 6.925 19.212 20.255 1.00 92.25 171 GLY A C 1
ATOM 1360 O O . GLY A 1 171 ? 6.491 18.217 20.829 1.00 92.25 171 GLY A O 1
ATOM 1361 N N . TYR A 1 172 ? 6.376 19.674 19.126 1.00 94.12 172 TYR A N 1
ATOM 1362 C CA . TYR A 1 172 ? 5.088 19.208 18.591 1.00 94.12 172 TYR A CA 1
ATOM 1363 C C . TYR A 1 172 ? 4.988 17.683 18.446 1.00 94.12 172 TYR A C 1
ATOM 1365 O O . TYR A 1 172 ? 4.075 17.045 18.964 1.00 94.12 172 TYR A O 1
ATOM 1373 N N . LEU A 1 173 ? 5.972 17.063 17.782 1.00 93.06 173 LEU A N 1
ATOM 1374 C CA . LEU A 1 173 ? 5.990 15.609 17.586 1.00 93.06 173 LEU A CA 1
ATOM 1375 C C . LEU A 1 173 ? 6.071 14.839 18.910 1.00 93.06 173 LEU A C 1
ATOM 1377 O O . LEU A 1 173 ? 5.492 13.762 19.032 1.00 93.06 173 LEU A O 1
ATOM 1381 N N . ARG A 1 174 ? 6.783 15.389 19.901 1.00 94.62 174 ARG A N 1
ATOM 1382 C CA . ARG A 1 174 ? 6.900 14.781 21.230 1.00 94.62 174 ARG A CA 1
ATOM 1383 C C . ARG A 1 174 ? 5.571 14.870 21.973 1.00 94.62 174 ARG A C 1
ATOM 1385 O O . ARG A 1 174 ? 5.160 13.880 22.563 1.00 94.62 174 ARG A O 1
ATOM 1392 N N . GLU A 1 175 ? 4.908 16.020 21.925 1.00 94.69 175 GLU A N 1
ATOM 1393 C CA . GLU A 1 175 ? 3.602 16.228 22.553 1.00 94.69 175 GLU A CA 1
ATOM 1394 C C . GLU A 1 175 ? 2.552 15.267 21.985 1.00 94.69 175 GLU A C 1
ATOM 1396 O O . GLU A 1 175 ? 1.909 14.541 22.740 1.00 94.69 175 GLU A O 1
ATOM 1401 N N . ILE A 1 176 ? 2.445 15.177 20.656 1.00 93.88 176 ILE A N 1
ATOM 1402 C CA . ILE A 1 176 ? 1.512 14.254 19.998 1.00 93.88 176 ILE A CA 1
ATOM 1403 C C . ILE A 1 176 ? 1.825 12.794 20.360 1.00 93.88 176 ILE A C 1
ATOM 1405 O O . ILE A 1 176 ? 0.907 12.024 20.638 1.00 93.88 176 ILE A O 1
ATOM 1409 N N . ALA A 1 177 ? 3.103 12.406 20.430 1.00 91.69 177 ALA A N 1
ATOM 1410 C CA . ALA A 1 177 ? 3.491 11.057 20.845 1.00 91.69 177 ALA A CA 1
ATOM 1411 C C . ALA A 1 177 ? 3.140 10.753 22.315 1.00 91.69 177 ALA A C 1
ATOM 1413 O O . ALA A 1 177 ? 2.712 9.641 22.620 1.00 91.69 177 ALA A O 1
ATOM 1414 N N . ILE A 1 178 ? 3.294 11.721 23.226 1.00 93.00 178 ILE A N 1
ATOM 1415 C CA . ILE A 1 178 ? 2.893 11.574 24.636 1.00 93.00 178 ILE A CA 1
ATOM 1416 C C . ILE A 1 178 ? 1.382 11.359 24.723 1.00 93.00 178 ILE A C 1
ATOM 1418 O O . ILE A 1 178 ? 0.951 10.331 25.245 1.00 93.00 178 ILE A O 1
ATOM 1422 N N . ARG A 1 179 ? 0.595 12.254 24.114 1.00 92.25 179 ARG A N 1
ATOM 1423 C CA . ARG A 1 179 ? -0.873 12.162 24.096 1.00 92.25 179 ARG A CA 1
ATOM 1424 C C . ARG A 1 179 ? -1.344 10.835 23.499 1.00 92.25 179 ARG A C 1
ATOM 1426 O O . ARG A 1 179 ? -2.240 10.191 24.028 1.00 92.25 179 ARG A O 1
ATOM 1433 N N . SER A 1 180 ? -0.692 10.387 22.427 1.00 90.50 180 SER A N 1
ATOM 1434 C CA . SER A 1 180 ? -0.998 9.112 21.779 1.00 90.50 180 SER A CA 1
ATOM 1435 C C . SER A 1 180 ? -0.730 7.906 22.684 1.00 90.50 180 SER A C 1
ATOM 1437 O O . SER A 1 180 ? -1.451 6.914 22.608 1.00 90.50 180 SER A O 1
ATOM 1439 N N . ASN A 1 181 ? 0.310 7.944 23.518 1.00 87.50 181 ASN A N 1
ATOM 1440 C CA . ASN A 1 181 ? 0.593 6.864 24.465 1.00 87.50 181 ASN A CA 1
ATOM 1441 C C . ASN A 1 181 ? -0.400 6.858 25.632 1.00 87.50 181 ASN A C 1
ATOM 1443 O O . ASN A 1 181 ? -0.828 5.785 26.061 1.00 87.50 181 ASN A O 1
ATOM 1447 N N . GLU A 1 182 ? -0.783 8.042 26.115 1.00 87.88 182 GLU A N 1
ATOM 1448 C CA . GLU A 1 182 ? -1.774 8.216 27.181 1.00 87.88 182 GLU A CA 1
ATOM 1449 C C . GLU A 1 182 ? -3.150 7.679 26.769 1.00 87.88 182 GLU A C 1
ATOM 1451 O O . GLU A 1 182 ? -3.819 7.029 27.573 1.00 87.88 182 GLU A O 1
ATOM 1456 N N . THR A 1 183 ? -3.550 7.857 25.506 1.00 83.75 183 THR A N 1
ATOM 1457 C CA . THR A 1 183 ? -4.815 7.311 24.992 1.00 83.75 183 THR A CA 1
ATOM 1458 C C . THR A 1 183 ? -4.732 5.822 24.650 1.00 83.75 183 THR A C 1
ATOM 1460 O O . THR A 1 183 ? -5.713 5.096 24.813 1.00 83.75 183 THR A O 1
ATOM 1463 N N . ALA A 1 184 ? -3.568 5.313 24.234 1.00 81.12 184 ALA A N 1
ATOM 1464 C CA . ALA A 1 184 ? -3.426 3.924 23.794 1.00 81.12 184 ALA A CA 1
ATOM 1465 C C . ALA A 1 184 ? -3.612 2.877 24.909 1.00 81.12 184 ALA A C 1
ATOM 1467 O O . ALA A 1 184 ? -4.096 1.775 24.631 1.00 81.12 184 ALA A O 1
ATOM 1468 N N . ALA A 1 185 ? -3.199 3.166 26.149 1.00 79.44 185 ALA A N 1
ATOM 1469 C CA . ALA A 1 185 ? -3.270 2.193 27.244 1.00 79.44 185 ALA A CA 1
ATOM 1470 C C . ALA A 1 185 ? -4.721 1.852 27.659 1.00 79.44 185 ALA A C 1
ATOM 1472 O O . ALA A 1 185 ? -5.061 0.664 27.607 1.00 79.44 185 ALA A O 1
ATOM 1473 N N . PRO A 1 186 ? -5.605 2.832 27.950 1.00 81.50 186 PRO A N 1
ATOM 1474 C CA . PRO A 1 186 ? -7.019 2.567 28.236 1.00 81.50 186 PRO A CA 1
ATOM 1475 C C . PRO A 1 186 ? -7.732 1.819 27.103 1.00 81.50 186 PRO A C 1
ATOM 1477 O O . PRO A 1 186 ? -8.510 0.901 27.342 1.00 81.50 186 PRO A O 1
ATOM 1480 N N . ILE A 1 187 ? -7.408 2.151 25.851 1.00 78.19 187 ILE A N 1
ATOM 1481 C CA . ILE A 1 187 ? -7.974 1.508 24.659 1.00 78.19 187 ILE A CA 1
ATOM 1482 C C . ILE A 1 187 ? -7.618 0.013 24.600 1.00 78.19 187 ILE A C 1
ATOM 1484 O O . ILE A 1 187 ? -8.465 -0.839 24.312 1.00 78.19 187 ILE A O 1
ATOM 1488 N N . LYS A 1 188 ? -6.353 -0.337 24.867 1.00 79.25 188 LYS A N 1
ATOM 1489 C CA . LYS A 1 188 ? -5.915 -1.742 24.904 1.00 79.25 188 LYS A CA 1
ATOM 1490 C C . LYS A 1 188 ? -6.600 -2.506 26.031 1.00 79.25 188 LYS A C 1
ATOM 1492 O O . LYS A 1 188 ? -6.958 -3.669 25.835 1.00 79.25 188 LYS A O 1
ATOM 1497 N N . GLU A 1 189 ? -6.787 -1.873 27.184 1.00 82.75 189 GLU A N 1
ATOM 1498 C CA . GLU A 1 189 ? -7.506 -2.453 28.317 1.00 82.75 189 GLU A CA 1
ATOM 1499 C C . GLU A 1 189 ? -8.989 -2.677 27.996 1.00 82.75 189 GLU A C 1
ATOM 1501 O O . GLU A 1 189 ? -9.513 -3.760 28.267 1.00 82.75 189 GLU A O 1
ATOM 1506 N N . GLU A 1 190 ? -9.645 -1.725 27.329 1.00 84.69 190 GLU A N 1
ATOM 1507 C CA . GLU A 1 190 ? -11.033 -1.849 26.877 1.00 84.69 190 GLU A CA 1
ATOM 1508 C C . GLU A 1 190 ? -11.208 -3.039 25.924 1.00 84.69 190 GLU A C 1
ATOM 1510 O O . GLU A 1 190 ? -12.053 -3.909 26.161 1.00 84.69 190 GLU A O 1
ATOM 1515 N N . LEU A 1 191 ? -10.373 -3.138 24.881 1.00 84.50 191 LEU A N 1
ATOM 1516 C CA . LEU A 1 191 ? -10.398 -4.268 23.945 1.00 84.50 191 LEU A CA 1
ATOM 1517 C C . LEU A 1 191 ? -10.145 -5.601 24.657 1.00 84.50 191 LEU A C 1
ATOM 1519 O O . LEU A 1 191 ? -10.826 -6.598 24.391 1.00 84.50 191 LEU A O 1
ATOM 1523 N N . SER A 1 192 ? -9.169 -5.621 25.566 1.00 84.88 192 SER A N 1
ATOM 1524 C CA . SER A 1 192 ? -8.804 -6.820 26.322 1.00 84.88 192 SER A CA 1
ATOM 1525 C C . SER A 1 192 ? -9.938 -7.252 27.245 1.00 84.88 192 SER A C 1
ATOM 1527 O O . SER A 1 192 ? -10.242 -8.437 27.307 1.00 84.88 192 SER A O 1
ATOM 1529 N N . THR A 1 193 ? -10.629 -6.316 27.891 1.00 86.44 193 THR A N 1
ATOM 1530 C CA . THR A 1 193 ? -11.740 -6.600 28.808 1.00 86.44 193 THR A CA 1
ATOM 1531 C C . THR A 1 193 ? -12.989 -7.036 28.049 1.00 86.44 193 THR A C 1
ATOM 1533 O O . THR A 1 193 ? -13.535 -8.111 28.307 1.00 86.44 193 THR A O 1
ATOM 1536 N N . LYS A 1 194 ? -13.415 -6.247 27.055 1.00 87.94 194 LYS A N 1
ATOM 1537 C CA . LYS A 1 194 ? -14.647 -6.483 26.289 1.00 87.94 194 LYS A CA 1
ATOM 1538 C C . LYS A 1 194 ? -14.578 -7.769 25.475 1.00 87.94 194 LYS A C 1
ATOM 1540 O O . LYS A 1 194 ? -15.539 -8.537 25.436 1.00 87.94 194 LYS A O 1
ATOM 1545 N N . PHE A 1 195 ? -13.431 -8.036 24.852 1.00 86.25 195 PHE A N 1
ATOM 1546 C CA . PHE A 1 195 ? -13.261 -9.185 23.967 1.00 86.25 195 PHE A CA 1
ATOM 1547 C C . PHE A 1 195 ? -12.393 -10.297 24.566 1.00 86.25 195 PHE A C 1
ATOM 1549 O O . PHE A 1 195 ? -12.213 -11.326 23.918 1.00 86.25 195 PHE A O 1
ATOM 1556 N N . LYS A 1 196 ? -11.896 -10.189 25.805 1.00 84.38 196 LYS A N 1
ATOM 1557 C CA . LYS A 1 196 ? -10.969 -11.174 26.409 1.00 84.38 196 LYS A CA 1
ATOM 1558 C C . LYS A 1 196 ? -9.786 -11.473 25.476 1.00 84.38 196 LYS A C 1
ATOM 1560 O O . LYS A 1 196 ? -9.487 -12.638 25.203 1.00 84.38 196 LYS A O 1
ATOM 1565 N N . LEU A 1 197 ? -9.218 -10.424 24.881 1.00 80.62 197 LEU A N 1
ATOM 1566 C CA . LEU A 1 197 ? -8.057 -10.513 23.996 1.00 80.62 197 LEU A CA 1
ATOM 1567 C C . LEU A 1 197 ? -6.781 -10.398 24.829 1.00 80.62 197 LEU A C 1
ATOM 1569 O O . LEU A 1 197 ? -6.726 -9.628 25.780 1.00 80.62 197 LEU A O 1
ATOM 1573 N N . GLU A 1 198 ? -5.749 -11.159 24.469 1.00 79.50 198 GLU A N 1
ATOM 1574 C CA . GLU A 1 198 ? -4.434 -10.997 25.090 1.00 79.50 198 GLU A CA 1
ATOM 1575 C C . GLU A 1 198 ? -3.761 -9.729 24.544 1.00 79.50 198 GLU A C 1
ATOM 1577 O O . GLU A 1 198 ? -3.604 -9.626 23.321 1.00 79.50 198 GLU A O 1
ATOM 1582 N N . PRO A 1 199 ? -3.289 -8.806 25.404 1.00 72.12 199 PRO A N 1
ATOM 1583 C CA . PRO A 1 199 ? -2.661 -7.559 24.966 1.00 72.12 199 PRO A CA 1
ATOM 1584 C C . PRO A 1 199 ? -1.491 -7.761 23.994 1.00 72.12 199 PRO A C 1
ATOM 1586 O O . PRO A 1 199 ? -1.315 -6.996 23.048 1.00 72.12 199 PRO A O 1
ATOM 1589 N N . THR A 1 200 ? -0.719 -8.834 24.179 1.00 69.75 200 THR A N 1
ATOM 1590 C CA . THR A 1 200 ? 0.430 -9.199 23.334 1.00 69.75 200 THR A CA 1
ATOM 1591 C C . THR A 1 200 ? 0.032 -9.646 21.926 1.00 69.75 200 THR A C 1
ATOM 1593 O O . THR A 1 200 ? 0.853 -9.601 21.012 1.00 69.75 200 THR A O 1
ATOM 1596 N N . LYS A 1 201 ? -1.226 -10.054 21.721 1.00 68.56 201 LYS A N 1
ATOM 1597 C CA . LYS A 1 201 ? -1.764 -10.494 20.425 1.00 68.56 201 LYS A CA 1
ATOM 1598 C C . LYS A 1 201 ? -2.503 -9.382 19.675 1.00 68.56 201 LYS A C 1
ATOM 1600 O O . LYS A 1 201 ? -2.888 -9.605 18.531 1.00 68.56 201 LYS A O 1
ATOM 1605 N N . LEU A 1 202 ? -2.658 -8.195 20.272 1.00 68.81 202 LEU A N 1
ATOM 1606 C CA . LEU A 1 202 ? -3.361 -7.057 19.664 1.00 68.81 202 LEU A CA 1
ATOM 1607 C C . LEU A 1 202 ? -2.591 -6.384 18.511 1.00 68.81 202 LEU A C 1
ATOM 1609 O O . LEU A 1 202 ? -3.152 -5.566 17.791 1.00 68.81 202 LEU A O 1
ATOM 1613 N N . LEU A 1 203 ? -1.309 -6.689 18.327 1.00 68.25 203 LEU A N 1
ATOM 1614 C CA . LEU A 1 203 ? -0.468 -6.053 17.304 1.00 68.25 203 LEU A CA 1
ATOM 1615 C C . LEU A 1 203 ? 0.294 -7.094 16.483 1.00 68.25 203 LEU A C 1
ATOM 1617 O O . LEU A 1 203 ? 1.437 -6.880 16.080 1.00 68.25 203 LEU A O 1
ATOM 1621 N N . SER A 1 204 ? -0.303 -8.271 16.265 1.00 76.94 204 SER A N 1
ATOM 1622 C CA . SER A 1 204 ? 0.326 -9.238 15.374 1.00 76.94 204 SER A CA 1
ATOM 1623 C C . SER A 1 204 ? 0.365 -8.659 13.961 1.00 76.94 204 SER A C 1
ATOM 1625 O O . SER A 1 204 ? -0.675 -8.407 13.356 1.00 76.94 204 SER A O 1
ATOM 1627 N N . ALA A 1 205 ? 1.569 -8.524 13.400 1.00 74.62 205 ALA A N 1
ATOM 1628 C CA . ALA A 1 205 ? 1.772 -8.069 12.023 1.00 74.62 205 ALA A CA 1
ATOM 1629 C C . ALA A 1 205 ? 0.972 -8.891 10.989 1.00 74.62 205 ALA A C 1
ATOM 1631 O O . ALA A 1 205 ? 0.714 -8.430 9.887 1.00 74.62 205 ALA A O 1
ATOM 1632 N N . ARG A 1 206 ? 0.560 -10.116 11.341 1.00 77.06 206 ARG A N 1
ATOM 1633 C CA . ARG A 1 206 ? -0.215 -11.016 10.473 1.00 77.06 206 ARG A CA 1
ATOM 1634 C C . ARG A 1 206 ? -1.717 -10.769 10.505 1.00 77.06 206 ARG A C 1
ATOM 1636 O O . ARG A 1 206 ? -2.415 -11.197 9.599 1.00 77.06 206 ARG A O 1
ATOM 1643 N N . SER A 1 207 ? -2.219 -10.141 11.560 1.00 84.31 207 SER A N 1
ATOM 1644 C CA . SER A 1 207 ? -3.637 -9.812 11.693 1.00 84.31 207 SER A CA 1
ATOM 1645 C C . SER A 1 207 ? -3.954 -8.409 11.205 1.00 84.31 207 SER A C 1
ATOM 1647 O O . SER A 1 207 ? -5.091 -7.980 11.371 1.00 84.31 207 SER A O 1
ATOM 1649 N N . GLN A 1 208 ? -2.974 -7.679 10.673 1.00 91.19 208 GLN A N 1
ATOM 1650 C CA . GLN A 1 208 ? -3.139 -6.269 10.374 1.00 91.19 208 GLN A CA 1
ATOM 1651 C C . GLN A 1 208 ? -2.688 -5.903 8.963 1.00 91.19 208 GLN A C 1
ATOM 1653 O O . GLN A 1 208 ? -1.731 -6.462 8.419 1.00 91.19 208 GLN A O 1
ATOM 1658 N N . ILE A 1 209 ? -3.374 -4.913 8.412 1.00 93.38 209 ILE A N 1
ATOM 1659 C CA . ILE A 1 209 ? -3.030 -4.258 7.157 1.00 93.38 209 ILE A CA 1
ATOM 1660 C C . ILE A 1 209 ? -3.040 -2.748 7.388 1.00 93.38 209 ILE A C 1
ATOM 1662 O O . ILE A 1 209 ? -3.864 -2.228 8.144 1.00 93.38 209 ILE A O 1
ATOM 1666 N N . SER A 1 210 ? -2.109 -2.046 6.759 1.00 93.50 210 SER A N 1
ATOM 1667 C CA . SER A 1 210 ? -2.157 -0.594 6.632 1.00 93.50 210 SER A CA 1
ATOM 1668 C C . SER A 1 210 ? -3.020 -0.242 5.431 1.00 93.50 210 SER A C 1
ATOM 1670 O O . SER A 1 210 ? -2.932 -0.897 4.399 1.00 93.50 210 SER A O 1
ATOM 1672 N N . ILE A 1 211 ? -3.875 0.764 5.565 1.00 95.25 211 ILE A N 1
ATOM 1673 C CA . ILE A 1 211 ? -4.738 1.234 4.484 1.00 95.25 211 ILE A CA 1
ATOM 1674 C C . ILE A 1 211 ? -4.526 2.733 4.337 1.00 95.25 211 ILE A C 1
ATOM 1676 O O . ILE A 1 211 ? -4.876 3.497 5.241 1.00 95.25 211 ILE A O 1
ATOM 1680 N N . ASN A 1 212 ? -3.957 3.140 3.207 1.00 92.94 212 ASN A N 1
ATOM 1681 C CA . ASN A 1 212 ? -3.802 4.538 2.829 1.00 92.94 212 ASN A CA 1
ATOM 1682 C C . ASN A 1 212 ? -4.918 4.922 1.858 1.00 92.94 212 ASN A C 1
ATOM 1684 O O . ASN A 1 212 ? -5.204 4.192 0.911 1.00 92.94 212 ASN A O 1
ATOM 1688 N N . GLN A 1 213 ? -5.531 6.086 2.058 1.00 93.31 213 GLN A N 1
ATOM 1689 C CA . GLN A 1 213 ? -6.340 6.705 1.014 1.00 93.31 213 GLN A CA 1
ATOM 1690 C C . GLN A 1 213 ? -5.424 7.545 0.119 1.00 93.31 213 GLN A C 1
ATOM 1692 O O . GLN A 1 213 ? -4.817 8.514 0.582 1.00 93.31 213 GLN A O 1
ATOM 1697 N N . LEU A 1 214 ? -5.335 7.164 -1.153 1.00 90.81 214 LEU A N 1
ATOM 1698 C CA . LEU A 1 214 ? -4.652 7.907 -2.208 1.00 90.81 214 LEU A CA 1
ATOM 1699 C C . LEU A 1 214 ? -5.661 8.788 -2.966 1.00 90.81 214 LEU A C 1
ATOM 1701 O O . LEU A 1 214 ? -6.788 8.993 -2.509 1.00 90.81 214 LEU A O 1
ATOM 1705 N N . PHE A 1 215 ? -5.243 9.371 -4.092 1.00 89.88 215 PHE A N 1
ATOM 1706 C CA . PHE A 1 215 ? -6.058 10.333 -4.836 1.00 89.88 215 PHE A CA 1
ATOM 1707 C C . PHE A 1 215 ? -7.364 9.716 -5.362 1.00 89.88 215 PHE A C 1
ATOM 1709 O O . PHE A 1 215 ? -8.439 10.266 -5.137 1.00 89.88 215 PHE A O 1
ATOM 1716 N N . ASP A 1 216 ? -7.274 8.548 -5.997 1.00 92.25 216 ASP A N 1
ATOM 1717 C CA . ASP A 1 216 ? -8.376 7.861 -6.681 1.00 92.25 216 ASP A CA 1
ATOM 1718 C C . ASP A 1 216 ? -8.548 6.387 -6.257 1.00 92.25 216 ASP A C 1
ATOM 1720 O O . ASP A 1 216 ? -9.445 5.685 -6.741 1.00 92.25 216 ASP A O 1
ATOM 1724 N N . CYS A 1 217 ? -7.726 5.913 -5.318 1.00 94.31 217 CYS A N 1
ATOM 1725 C CA . CYS A 1 217 ? -7.778 4.555 -4.784 1.00 94.31 217 CYS A CA 1
ATOM 1726 C C . CYS A 1 217 ? -7.411 4.474 -3.295 1.00 94.31 217 CYS A C 1
ATOM 1728 O O . CYS A 1 217 ? -6.835 5.390 -2.712 1.00 94.31 217 CYS A O 1
ATOM 1730 N N . TYR A 1 218 ? -7.746 3.347 -2.678 1.00 95.12 218 TYR A N 1
ATOM 1731 C CA . TYR A 1 218 ? -7.186 2.877 -1.422 1.00 95.12 218 TYR A CA 1
ATOM 1732 C C . TYR A 1 218 ? -6.028 1.930 -1.724 1.00 95.12 218 TYR A C 1
ATOM 1734 O O . TYR A 1 218 ? -6.197 0.991 -2.499 1.00 95.12 218 TYR A O 1
ATOM 1742 N N . GLU A 1 219 ? -4.887 2.152 -1.085 1.00 93.69 219 GLU A N 1
ATOM 1743 C CA . GLU A 1 219 ? -3.760 1.222 -1.061 1.00 93.69 219 GLU A CA 1
ATOM 1744 C C . GLU A 1 219 ? -3.840 0.397 0.224 1.00 93.69 219 GLU A C 1
ATOM 1746 O O . GLU A 1 219 ? -3.815 0.942 1.329 1.00 93.69 219 GLU A O 1
ATOM 1751 N N . LEU A 1 220 ? -3.951 -0.919 0.079 1.00 94.31 220 LEU A N 1
ATOM 1752 C CA . LEU A 1 220 ? -3.946 -1.884 1.168 1.00 94.31 220 LEU A CA 1
ATOM 1753 C C . LEU A 1 220 ? -2.560 -2.530 1.207 1.00 94.31 220 LEU A C 1
ATOM 1755 O O . LEU A 1 220 ? -2.176 -3.226 0.270 1.00 94.31 220 LEU A O 1
ATOM 1759 N N . HIS A 1 221 ? -1.836 -2.310 2.298 1.00 90.75 221 HIS A N 1
ATOM 1760 C CA . HIS A 1 221 ? -0.478 -2.787 2.520 1.00 90.75 221 HIS A CA 1
ATOM 1761 C C . HIS A 1 221 ? -0.445 -3.842 3.635 1.00 90.75 221 HIS A C 1
ATOM 1763 O O . HIS A 1 221 ? -0.796 -3.540 4.784 1.00 90.75 221 HIS A O 1
ATOM 1769 N N . PRO A 1 222 ? -0.008 -5.084 3.368 1.00 88.38 222 PRO A N 1
ATOM 1770 C CA . PRO A 1 222 ? 0.124 -6.083 4.417 1.00 88.38 222 PRO A CA 1
ATOM 1771 C C . PRO A 1 222 ? 1.312 -5.748 5.324 1.00 88.38 222 PRO A C 1
ATOM 1773 O O . PRO A 1 222 ? 2.404 -5.456 4.858 1.00 88.38 222 PRO A O 1
ATOM 1776 N N . SER A 1 223 ? 1.153 -5.873 6.644 1.00 83.19 223 SER A N 1
ATOM 1777 C CA . SER A 1 223 ? 2.266 -5.628 7.583 1.00 83.19 223 SER A CA 1
ATOM 1778 C C . SER A 1 223 ? 3.349 -6.721 7.584 1.00 83.19 223 SER A C 1
ATOM 1780 O O . SER A 1 223 ? 4.324 -6.637 8.333 1.00 83.19 223 SER A O 1
ATOM 1782 N N . VAL A 1 224 ? 3.200 -7.763 6.764 1.00 73.62 224 VAL A N 1
ATOM 1783 C CA . VAL A 1 224 ? 4.221 -8.794 6.566 1.00 73.62 224 VAL A CA 1
ATOM 1784 C C . VAL A 1 224 ? 5.184 -8.329 5.471 1.00 73.62 224 VAL A C 1
ATOM 1786 O O . VAL A 1 224 ? 4.804 -8.227 4.311 1.00 73.62 224 VAL A O 1
ATOM 1789 N N . GLN A 1 225 ? 6.440 -8.067 5.836 1.00 64.62 225 GLN A N 1
ATOM 1790 C CA . GLN A 1 225 ? 7.460 -7.511 4.937 1.00 64.62 225 GLN A CA 1
ATOM 1791 C C . GLN A 1 225 ? 8.087 -8.576 4.014 1.00 64.62 225 GLN A C 1
ATOM 1793 O O . GLN A 1 225 ? 9.241 -8.958 4.194 1.00 64.62 225 GLN A O 1
ATOM 1798 N N . TYR A 1 226 ? 7.336 -9.060 3.023 1.00 65.50 226 TYR A N 1
ATOM 1799 C CA . TYR A 1 226 ? 7.845 -9.927 1.949 1.00 65.50 226 TYR A CA 1
ATOM 1800 C C . TYR A 1 226 ? 7.705 -9.224 0.592 1.00 65.50 226 TYR A C 1
ATOM 1802 O O . TYR A 1 226 ? 6.778 -9.504 -0.164 1.00 65.50 226 TYR A O 1
ATOM 1810 N N . GLY A 1 227 ? 8.610 -8.284 0.296 1.00 58.19 227 GLY A N 1
ATOM 1811 C CA . GLY A 1 227 ? 8.523 -7.462 -0.919 1.00 58.19 227 GLY A CA 1
ATOM 1812 C C . GLY A 1 227 ? 7.270 -6.575 -0.967 1.00 58.19 227 GLY A C 1
ATOM 1813 O O . GLY A 1 227 ? 6.511 -6.487 -0.001 1.00 58.19 227 GLY A O 1
ATOM 1814 N N . GLY A 1 228 ? 7.064 -5.887 -2.090 1.00 68.56 228 GLY A N 1
ATOM 1815 C CA . GLY A 1 228 ? 5.848 -5.102 -2.311 1.00 68.56 228 GLY A CA 1
ATOM 1816 C C . GLY A 1 228 ? 4.698 -6.009 -2.750 1.00 68.56 228 GLY A C 1
ATOM 1817 O O . GLY A 1 228 ? 4.870 -6.821 -3.658 1.00 68.56 228 GLY A O 1
ATOM 1818 N N . SER A 1 229 ? 3.548 -5.933 -2.077 1.00 82.62 229 SER A N 1
ATOM 1819 C CA . SER A 1 229 ? 2.416 -6.857 -2.293 1.00 82.62 229 SER A CA 1
ATOM 1820 C C . SER A 1 229 ? 1.052 -6.198 -2.067 1.00 82.62 229 SER A C 1
ATOM 1822 O O . SER A 1 229 ? 0.081 -6.841 -1.638 1.00 82.62 229 SER A O 1
ATOM 1824 N N . ASP A 1 230 ? 1.007 -4.898 -2.345 1.00 89.31 230 ASP A N 1
ATOM 1825 C CA . ASP A 1 230 ? -0.152 -4.055 -2.080 1.00 89.31 230 ASP A CA 1
ATOM 1826 C C . ASP A 1 230 ? -1.298 -4.363 -3.030 1.00 89.31 230 ASP A C 1
ATOM 1828 O O . ASP A 1 230 ? -1.098 -4.798 -4.166 1.00 89.31 230 ASP A O 1
ATOM 1832 N N . MET A 1 231 ? -2.513 -4.123 -2.550 1.00 91.50 231 MET A N 1
ATOM 1833 C CA . MET A 1 231 ? -3.717 -4.136 -3.372 1.00 91.50 231 MET A CA 1
ATOM 1834 C C . MET A 1 231 ? -4.267 -2.725 -3.471 1.00 91.50 231 MET A C 1
ATOM 1836 O O . MET A 1 231 ? -4.272 -1.987 -2.489 1.00 91.50 231 MET A O 1
ATOM 1840 N N . PHE A 1 232 ? -4.776 -2.381 -4.648 1.00 93.06 232 PHE A N 1
ATOM 1841 C CA . PHE A 1 232 ? -5.374 -1.082 -4.907 1.00 93.06 232 PHE A CA 1
ATOM 1842 C C . PHE A 1 232 ? -6.853 -1.258 -5.245 1.00 93.06 232 PHE A C 1
ATOM 1844 O O . PHE A 1 232 ? -7.208 -2.101 -6.068 1.00 93.06 232 PHE A O 1
ATOM 1851 N N . VAL A 1 233 ? -7.714 -0.471 -4.606 1.00 96.31 233 VAL A N 1
ATOM 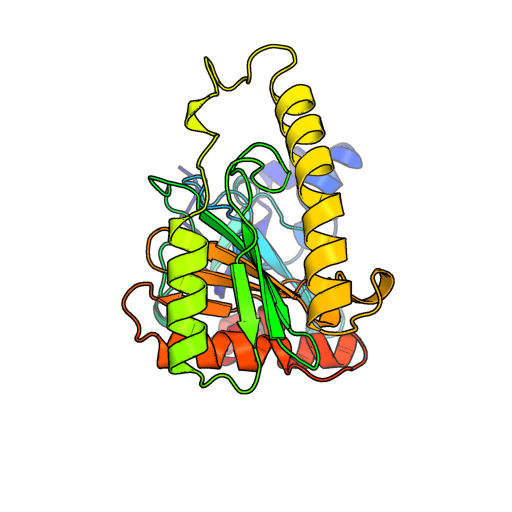1852 C CA . VAL A 1 233 ? -9.171 -0.487 -4.818 1.00 96.31 233 VAL A CA 1
ATOM 1853 C C . VAL A 1 233 ? -9.626 0.934 -5.113 1.00 96.31 233 VAL A C 1
ATOM 1855 O O . VAL A 1 233 ? -9.281 1.826 -4.348 1.00 96.31 233 VAL A O 1
ATOM 1858 N N . SER A 1 234 ? -10.396 1.186 -6.178 1.00 95.88 234 SER A N 1
ATOM 1859 C CA . SER A 1 234 ? -10.853 2.559 -6.458 1.00 95.88 234 SER A CA 1
ATOM 1860 C C . SER A 1 234 ? -11.681 3.118 -5.298 1.00 95.88 234 SER A C 1
ATOM 1862 O O . SER A 1 234 ? -12.486 2.405 -4.696 1.00 95.88 234 SER A O 1
ATOM 1864 N N . ILE A 1 235 ? -11.547 4.418 -5.018 1.00 95.06 235 ILE A N 1
ATOM 1865 C CA . ILE A 1 235 ? -12.393 5.089 -4.018 1.00 95.06 235 ILE A CA 1
ATOM 1866 C C . ILE A 1 235 ? -13.880 5.068 -4.391 1.00 95.06 235 ILE A C 1
ATOM 1868 O O . ILE A 1 235 ? -14.719 5.201 -3.503 1.00 95.06 235 ILE A O 1
ATOM 1872 N N . ASN A 1 236 ? -14.195 4.869 -5.675 1.00 96.25 236 ASN A N 1
ATOM 1873 C CA . ASN A 1 236 ? -15.555 4.832 -6.208 1.00 96.25 236 ASN A CA 1
ATOM 1874 C C . ASN A 1 236 ? -16.197 3.436 -6.156 1.00 96.25 236 ASN A C 1
ATOM 1876 O O . ASN A 1 236 ? -17.375 3.302 -6.477 1.00 96.25 236 ASN A O 1
ATOM 1880 N N . GLU A 1 237 ? -15.449 2.402 -5.760 1.00 97.62 237 GLU A N 1
ATOM 1881 C CA . GLU A 1 237 ? -15.998 1.052 -5.612 1.00 97.62 237 GLU A CA 1
ATOM 1882 C C . GLU A 1 237 ? -17.011 0.960 -4.464 1.00 97.62 237 GLU A C 1
ATOM 1884 O O . GLU A 1 237 ? -17.095 1.823 -3.587 1.00 97.62 237 GLU A O 1
ATOM 1889 N N . SER A 1 238 ? -17.796 -0.114 -4.442 1.00 98.19 238 SER A N 1
ATOM 1890 C CA . SER A 1 238 ? -18.711 -0.371 -3.324 1.00 98.19 238 SER A CA 1
ATOM 1891 C C . SER A 1 238 ? -17.967 -0.757 -2.037 1.00 98.19 238 SER A C 1
ATOM 1893 O O . SER A 1 238 ? -16.850 -1.284 -2.071 1.00 98.19 238 SER A O 1
ATOM 1895 N N . ASP A 1 239 ? -18.624 -0.566 -0.889 1.00 98.56 239 ASP A N 1
ATOM 1896 C CA . ASP A 1 239 ? -18.107 -1.045 0.400 1.00 98.56 239 ASP A CA 1
ATOM 1897 C C . ASP A 1 239 ? -17.858 -2.561 0.378 1.00 98.56 239 ASP A C 1
ATOM 1899 O O . ASP A 1 239 ? -16.877 -3.049 0.933 1.00 98.56 239 ASP A O 1
ATOM 1903 N N . GLU A 1 240 ? -18.698 -3.319 -0.327 1.00 98.50 240 GLU A N 1
ATOM 1904 C CA . GLU A 1 240 ? -18.528 -4.764 -0.453 1.00 98.50 240 GLU A CA 1
ATOM 1905 C C . GLU A 1 240 ? -17.208 -5.140 -1.144 1.00 98.50 240 GLU A C 1
ATOM 1907 O O . GLU A 1 240 ? -16.527 -6.062 -0.693 1.00 98.50 240 GLU A O 1
ATOM 1912 N N . ILE A 1 241 ? -16.816 -4.424 -2.204 1.00 98.44 241 ILE A N 1
ATOM 1913 C CA . ILE A 1 241 ? -15.553 -4.668 -2.919 1.00 98.44 241 ILE A CA 1
ATOM 1914 C C . ILE A 1 241 ? -14.351 -4.310 -2.042 1.00 98.44 241 ILE A C 1
ATOM 1916 O O . ILE A 1 241 ? -13.422 -5.112 -1.924 1.00 98.44 241 ILE A O 1
ATOM 1920 N N . LEU A 1 242 ? -14.390 -3.159 -1.364 1.00 98.50 242 LEU A N 1
ATOM 1921 C CA . LEU A 1 242 ? -13.332 -2.754 -0.435 1.00 98.50 242 LEU A CA 1
ATOM 1922 C C . LEU A 1 242 ? -13.166 -3.763 0.712 1.00 98.50 242 LEU A C 1
ATOM 1924 O O . LEU A 1 242 ? -12.048 -4.170 1.032 1.00 98.50 242 LEU A O 1
ATOM 1928 N N . GLY A 1 243 ? -14.274 -4.211 1.307 1.00 98.25 243 GLY A N 1
ATOM 1929 C CA . GLY A 1 243 ? -14.244 -5.206 2.372 1.00 98.25 243 GLY A CA 1
ATOM 1930 C C . GLY A 1 243 ? -13.764 -6.578 1.902 1.00 98.25 243 GLY A C 1
ATOM 1931 O O . GLY A 1 243 ? -12.987 -7.217 2.610 1.00 98.25 243 GLY A O 1
ATOM 1932 N N . LYS A 1 244 ? -14.149 -7.024 0.697 1.00 98.38 244 LYS A N 1
ATOM 1933 C CA . LYS A 1 244 ? -13.626 -8.266 0.099 1.00 98.38 244 LYS A CA 1
ATOM 1934 C C . LYS A 1 244 ? -12.113 -8.199 -0.097 1.00 98.38 244 LYS A C 1
ATOM 1936 O O . LYS A 1 244 ? -11.430 -9.137 0.300 1.00 98.38 244 LYS A O 1
ATOM 1941 N N . ALA A 1 245 ? -11.592 -7.093 -0.627 1.00 97.06 245 ALA A N 1
ATOM 1942 C CA . ALA A 1 245 ? -10.152 -6.904 -0.808 1.00 97.06 245 ALA A CA 1
ATOM 1943 C C . ALA A 1 245 ? -9.390 -6.922 0.531 1.00 97.06 245 ALA A C 1
ATOM 1945 O O . ALA A 1 245 ? -8.352 -7.574 0.656 1.00 97.06 245 ALA A O 1
ATOM 1946 N N . ALA A 1 246 ? -9.930 -6.263 1.562 1.00 96.44 246 ALA A N 1
ATOM 1947 C CA . ALA A 1 246 ? -9.346 -6.280 2.902 1.00 96.44 246 ALA A CA 1
ATOM 1948 C C . ALA A 1 246 ? -9.335 -7.690 3.514 1.00 96.44 246 ALA A C 1
ATOM 1950 O O . ALA A 1 246 ? -8.316 -8.110 4.068 1.00 96.44 246 ALA A O 1
ATOM 1951 N N . LEU A 1 247 ? -10.439 -8.438 3.392 1.00 95.00 247 LEU A N 1
ATOM 1952 C CA . LEU A 1 247 ? -10.513 -9.832 3.839 1.00 95.00 247 LEU A CA 1
ATOM 1953 C C . LEU A 1 247 ? -9.521 -10.712 3.085 1.00 95.00 247 LEU A C 1
ATOM 1955 O O . LEU A 1 247 ? -8.755 -11.421 3.728 1.00 95.00 247 LEU A O 1
ATOM 1959 N N . GLU A 1 248 ? -9.466 -10.613 1.756 1.00 93.06 248 GLU A N 1
ATOM 1960 C CA . GLU A 1 248 ? -8.532 -11.379 0.929 1.00 93.06 248 GLU A CA 1
ATOM 1961 C C . GLU A 1 248 ? -7.082 -11.178 1.381 1.00 93.06 248 GLU A C 1
ATOM 1963 O O . GLU A 1 248 ? -6.341 -12.152 1.531 1.00 93.06 248 GLU A O 1
ATOM 1968 N N . MET A 1 249 ? -6.681 -9.934 1.660 1.00 91.31 249 MET A N 1
ATOM 1969 C CA . MET A 1 249 ? -5.338 -9.635 2.155 1.00 91.31 249 MET A CA 1
ATOM 1970 C C . MET A 1 249 ? -5.088 -10.201 3.559 1.00 91.31 249 MET A C 1
ATOM 1972 O O . MET A 1 249 ? -4.034 -10.792 3.803 1.00 91.31 249 MET A O 1
ATOM 1976 N N . LEU A 1 250 ? -6.056 -10.058 4.469 1.00 90.12 250 LEU A N 1
ATOM 1977 C CA . LEU A 1 250 ? -5.988 -10.590 5.835 1.00 90.12 250 LEU A CA 1
ATOM 1978 C C . LEU A 1 250 ? -6.042 -12.127 5.892 1.00 90.12 250 LEU A C 1
ATOM 1980 O O . LEU A 1 250 ? -5.598 -12.713 6.882 1.00 90.12 250 LEU A O 1
ATOM 1984 N N . ASP A 1 251 ? -6.604 -12.771 4.869 1.00 89.50 251 ASP A N 1
ATOM 1985 C CA . ASP A 1 251 ? -6.746 -14.224 4.722 1.00 89.50 251 ASP A CA 1
ATOM 1986 C C . ASP A 1 251 ? -5.597 -14.878 3.946 1.00 89.50 251 ASP A C 1
ATOM 1988 O O . ASP A 1 251 ? -5.570 -16.106 3.804 1.00 89.50 251 ASP A O 1
ATOM 1992 N N . ARG A 1 252 ? -4.609 -14.100 3.476 1.00 87.06 252 ARG A N 1
ATOM 1993 C CA . ARG A 1 252 ? -3.422 -14.654 2.810 1.00 87.06 252 ARG A CA 1
ATOM 1994 C C . ARG A 1 252 ? -2.749 -15.693 3.727 1.00 87.06 252 ARG A C 1
ATOM 1996 O O . ARG A 1 252 ? -2.361 -15.367 4.852 1.00 87.06 252 ARG A O 1
ATOM 2003 N N . PRO A 1 253 ? -2.590 -16.953 3.274 1.00 80.56 253 PRO A N 1
ATOM 2004 C CA . PRO A 1 253 ? -2.149 -18.024 4.153 1.00 80.56 253 PRO A CA 1
ATOM 2005 C C . PRO A 1 253 ? -0.675 -17.891 4.525 1.00 80.56 253 PRO A C 1
ATOM 2007 O O . PRO A 1 253 ? 0.141 -17.349 3.777 1.00 80.56 253 PRO A O 1
ATOM 2010 N N . TYR A 1 254 ? -0.318 -18.465 5.675 1.00 75.44 254 TYR A N 1
ATOM 2011 C CA . TYR A 1 254 ? 1.075 -18.555 6.089 1.00 75.44 254 TYR A CA 1
ATOM 2012 C C . TYR A 1 254 ? 1.857 -19.453 5.127 1.00 75.44 254 TYR A C 1
ATOM 2014 O O . TYR A 1 254 ? 1.565 -20.641 4.982 1.00 75.44 254 TYR A O 1
ATOM 2022 N N . MET A 1 255 ? 2.873 -18.885 4.485 1.00 79.75 255 MET A N 1
ATOM 2023 C CA . MET A 1 255 ? 3.765 -19.617 3.597 1.00 79.75 255 MET A CA 1
ATOM 2024 C C . MET A 1 255 ? 5.181 -19.056 3.660 1.00 79.75 255 MET A C 1
ATOM 2026 O O . MET A 1 255 ? 5.401 -17.932 4.105 1.00 79.75 255 MET A O 1
ATOM 2030 N N . ALA A 1 256 ? 6.147 -19.861 3.217 1.00 82.25 256 ALA A N 1
ATOM 2031 C CA . ALA A 1 256 ? 7.521 -19.409 3.055 1.00 82.25 256 ALA A CA 1
ATOM 2032 C C . ALA A 1 256 ? 7.571 -18.211 2.095 1.00 82.25 256 ALA A C 1
ATOM 2034 O O . ALA A 1 256 ? 6.903 -18.242 1.061 1.00 82.25 256 ALA A O 1
ATOM 2035 N N . GLU A 1 257 ? 8.401 -17.214 2.408 1.00 80.50 257 GLU A N 1
ATOM 2036 C CA . GLU A 1 257 ? 8.556 -15.962 1.649 1.00 80.50 257 GLU A CA 1
ATOM 2037 C C . GLU A 1 257 ? 8.617 -16.192 0.136 1.00 80.50 257 GLU A C 1
ATOM 2039 O O . GLU A 1 257 ? 7.866 -15.585 -0.615 1.00 80.50 257 GLU A O 1
ATOM 2044 N N . LYS A 1 258 ? 9.416 -17.165 -0.319 1.00 82.88 258 LYS A N 1
ATOM 2045 C CA . LYS A 1 258 ? 9.510 -17.510 -1.743 1.00 82.88 258 LYS A CA 1
ATOM 2046 C C . LYS A 1 258 ? 8.145 -17.819 -2.382 1.00 82.88 258 LYS A C 1
ATOM 2048 O O . LYS A 1 258 ? 7.856 -17.307 -3.456 1.00 82.88 258 LYS A O 1
ATOM 2053 N N . LYS A 1 259 ? 7.315 -18.639 -1.726 1.00 85.31 259 LYS A N 1
ATOM 2054 C CA . LYS A 1 259 ? 5.968 -18.988 -2.215 1.00 85.31 259 LYS A CA 1
ATOM 2055 C C . LYS A 1 259 ? 5.011 -17.803 -2.122 1.00 85.31 259 LYS A C 1
ATOM 2057 O O . LYS A 1 259 ? 4.129 -17.673 -2.963 1.00 85.31 259 LYS A O 1
ATOM 2062 N N . TYR A 1 260 ? 5.188 -16.957 -1.106 1.00 84.19 260 TYR A N 1
ATOM 2063 C CA . TYR A 1 260 ? 4.408 -15.732 -0.962 1.00 84.19 260 TYR A CA 1
ATOM 2064 C C . TYR A 1 260 ? 4.659 -14.810 -2.150 1.00 84.19 260 TYR A C 1
ATOM 2066 O O . TYR A 1 260 ? 3.712 -14.407 -2.821 1.00 84.19 260 TYR A O 1
ATOM 2074 N N . CYS A 1 261 ? 5.930 -14.553 -2.466 1.00 83.19 261 CYS A N 1
ATOM 2075 C CA . CYS A 1 261 ? 6.290 -13.670 -3.563 1.00 83.19 261 CYS A CA 1
ATOM 2076 C C . CYS A 1 261 ? 5.858 -14.223 -4.927 1.00 83.19 261 CYS A C 1
ATOM 2078 O O . CYS A 1 261 ? 5.418 -13.466 -5.777 1.00 83.19 261 CYS A O 1
ATOM 2080 N N . GLU A 1 262 ? 5.896 -15.543 -5.131 1.00 85.25 262 GLU A N 1
ATOM 2081 C CA . GLU A 1 262 ? 5.392 -16.171 -6.365 1.00 85.25 262 GLU A CA 1
ATOM 2082 C C . GLU A 1 262 ? 3.899 -15.894 -6.630 1.00 85.25 262 GLU A C 1
ATOM 2084 O O . GLU A 1 262 ? 3.474 -15.976 -7.782 1.00 85.25 262 GLU A O 1
ATOM 2089 N N . LYS A 1 263 ? 3.110 -15.576 -5.594 1.00 87.31 263 LYS A N 1
ATOM 2090 C CA . LYS A 1 263 ? 1.652 -15.429 -5.697 1.00 87.31 263 LYS A CA 1
ATOM 2091 C C . LYS A 1 263 ? 1.130 -14.013 -5.449 1.00 87.31 263 LYS A C 1
ATOM 2093 O O . LYS A 1 263 ? 0.095 -13.661 -6.003 1.00 87.31 263 LYS A O 1
ATOM 2098 N N . TYR A 1 264 ? 1.774 -13.254 -4.567 1.00 88.31 264 TYR A N 1
ATOM 2099 C CA . TYR A 1 264 ? 1.223 -12.003 -4.044 1.00 88.31 264 TYR A CA 1
ATOM 2100 C C . TYR A 1 264 ? 2.116 -10.785 -4.261 1.00 88.31 264 TYR A C 1
ATOM 2102 O O . TYR A 1 264 ? 1.680 -9.676 -3.967 1.00 88.31 264 TYR A O 1
ATOM 2110 N N . SER A 1 265 ? 3.346 -10.949 -4.750 1.00 89.19 265 SER A N 1
ATOM 2111 C CA . SER A 1 265 ? 4.233 -9.804 -4.960 1.00 89.19 265 SER A CA 1
ATOM 2112 C C . SER A 1 265 ? 3.826 -8.984 -6.182 1.00 89.19 265 SER A C 1
ATOM 2114 O O . SER A 1 265 ? 3.118 -9.484 -7.063 1.00 89.19 265 SER A O 1
ATOM 2116 N N . TYR A 1 266 ? 4.302 -7.747 -6.294 1.00 90.50 266 TYR A N 1
ATOM 2117 C CA . TYR A 1 266 ? 4.042 -6.922 -7.473 1.00 90.50 266 TYR A CA 1
ATOM 2118 C C . TYR A 1 266 ? 4.466 -7.607 -8.775 1.00 90.50 266 TYR A C 1
ATOM 2120 O O . TYR A 1 266 ? 3.728 -7.579 -9.748 1.00 90.50 266 TYR A O 1
ATOM 2128 N N . LEU A 1 267 ? 5.613 -8.282 -8.809 1.00 91.31 267 LEU A N 1
ATOM 2129 C CA . LEU A 1 267 ? 6.097 -9.022 -9.972 1.00 91.31 267 LEU A CA 1
ATOM 2130 C C . LEU A 1 267 ? 5.107 -10.103 -10.410 1.00 91.31 267 LEU A C 1
ATOM 2132 O O . LEU A 1 267 ? 4.858 -10.231 -11.606 1.00 91.31 267 LEU A O 1
ATOM 2136 N N . SER A 1 268 ? 4.521 -10.850 -9.467 1.00 90.50 268 SER A N 1
ATOM 2137 C CA . SER A 1 268 ? 3.493 -11.851 -9.789 1.00 90.50 268 SER A CA 1
ATOM 2138 C C . SER A 1 268 ? 2.221 -11.229 -10.382 1.00 90.50 268 SER A C 1
ATOM 2140 O O . SER A 1 268 ? 1.582 -11.860 -11.220 1.00 90.50 268 SER A O 1
ATOM 2142 N N . HIS A 1 269 ? 1.907 -9.979 -10.023 1.00 90.12 269 HIS A N 1
ATOM 2143 C CA . HIS A 1 269 ? 0.796 -9.214 -10.596 1.00 90.12 269 HIS A CA 1
ATOM 2144 C C . HIS A 1 269 ? 1.151 -8.576 -11.944 1.00 90.12 269 HIS A C 1
ATOM 2146 O O . HIS A 1 269 ? 0.312 -8.521 -12.832 1.00 90.12 269 HIS A O 1
ATOM 2152 N N . VAL A 1 270 ? 2.389 -8.111 -12.127 1.00 93.56 270 VAL A N 1
ATOM 2153 C CA . VAL A 1 270 ? 2.814 -7.368 -13.320 1.00 93.56 270 VAL A CA 1
ATOM 2154 C C . VAL A 1 270 ? 3.118 -8.301 -14.493 1.00 93.56 270 VAL A C 1
ATOM 2156 O O . VAL A 1 270 ? 2.638 -8.062 -15.598 1.00 93.56 270 VAL A O 1
ATOM 2159 N N . ILE A 1 271 ? 3.885 -9.379 -14.271 1.00 93.06 271 ILE A N 1
ATOM 2160 C CA . ILE A 1 271 ? 4.362 -10.287 -15.334 1.00 93.06 271 ILE A CA 1
ATOM 2161 C C . ILE A 1 271 ? 3.241 -10.815 -16.251 1.00 93.06 271 ILE A C 1
ATOM 2163 O O . ILE A 1 271 ? 3.452 -10.807 -17.465 1.00 93.06 271 ILE A O 1
ATOM 2167 N N . PRO A 1 272 ? 2.063 -11.244 -15.748 1.00 93.25 272 PRO A N 1
ATOM 2168 C CA . PRO A 1 272 ? 0.979 -11.752 -16.596 1.00 93.25 272 PRO A CA 1
ATOM 2169 C C . PRO A 1 272 ? 0.449 -10.760 -17.640 1.00 93.25 272 PRO A C 1
ATOM 2171 O O . PRO A 1 272 ? -0.186 -11.180 -18.606 1.00 93.25 272 PRO A O 1
ATOM 2174 N N . HIS A 1 273 ? 0.698 -9.462 -17.460 1.00 94.31 273 HIS A N 1
ATOM 2175 C CA . HIS A 1 273 ? 0.215 -8.399 -18.341 1.00 94.31 273 HIS A CA 1
ATOM 2176 C C . HIS A 1 273 ? 1.289 -7.856 -19.295 1.00 94.31 273 HIS A C 1
ATOM 2178 O O . HIS A 1 273 ? 1.025 -6.902 -20.025 1.00 94.31 273 HIS A O 1
ATOM 2184 N N . LEU A 1 274 ? 2.490 -8.446 -19.309 1.00 94.25 274 LEU A N 1
ATOM 2185 C CA . LEU A 1 274 ? 3.591 -8.019 -20.173 1.00 94.25 274 LEU A CA 1
ATOM 2186 C C . LEU A 1 274 ? 3.705 -8.875 -21.437 1.00 94.25 274 LEU A C 1
ATOM 2188 O O . LEU A 1 274 ? 3.458 -10.082 -21.432 1.00 94.25 274 LEU A O 1
ATOM 2192 N N . GLU A 1 275 ? 4.157 -8.268 -22.532 1.00 94.00 275 GLU A N 1
ATOM 2193 C CA . GLU A 1 275 ? 4.506 -9.003 -23.743 1.00 94.00 275 GLU A CA 1
ATOM 2194 C C . GLU A 1 275 ? 5.804 -9.800 -23.568 1.00 94.00 275 GLU A C 1
ATOM 2196 O O . GLU A 1 275 ? 6.734 -9.383 -22.872 1.00 94.00 275 GLU A O 1
ATOM 2201 N N . LYS A 1 276 ? 5.926 -10.915 -24.307 1.00 91.94 276 LYS A N 1
ATOM 2202 C CA . LYS A 1 276 ? 7.151 -11.735 -24.334 1.00 91.94 276 LYS A CA 1
ATOM 2203 C C . LYS A 1 276 ? 8.411 -10.923 -24.634 1.00 91.94 276 LYS A C 1
ATOM 2205 O O . LYS A 1 276 ? 9.445 -11.189 -24.045 1.00 91.94 276 LYS A O 1
ATOM 2210 N N . SER A 1 277 ? 8.327 -9.895 -25.481 1.00 90.88 277 SER A N 1
ATOM 2211 C CA . SER A 1 277 ? 9.471 -9.025 -25.789 1.00 90.88 277 SER A CA 1
ATOM 2212 C C . SER A 1 277 ? 10.030 -8.282 -24.572 1.00 90.88 277 SER A C 1
ATOM 2214 O O . SER A 1 277 ? 11.214 -7.966 -24.567 1.00 90.88 277 SER A O 1
ATOM 2216 N N . ILE A 1 278 ? 9.209 -8.006 -23.551 1.00 92.12 278 ILE A N 1
ATOM 2217 C CA . ILE A 1 278 ? 9.653 -7.409 -22.283 1.00 92.12 278 ILE A CA 1
ATOM 2218 C C . ILE A 1 278 ? 10.108 -8.504 -21.315 1.00 92.12 278 ILE A C 1
ATOM 2220 O O . ILE A 1 278 ? 11.167 -8.382 -20.704 1.00 92.12 278 ILE A O 1
ATOM 2224 N N . ILE A 1 279 ? 9.337 -9.591 -21.198 1.00 90.56 279 ILE A N 1
ATOM 2225 C CA . ILE A 1 279 ? 9.630 -10.702 -20.275 1.00 90.56 279 ILE A CA 1
ATOM 2226 C C . ILE A 1 279 ? 10.968 -11.371 -20.613 1.00 90.56 279 ILE A C 1
ATOM 2228 O O . ILE A 1 279 ? 11.767 -11.656 -19.714 1.00 90.56 279 ILE A O 1
ATOM 2232 N N . ASP A 1 280 ? 11.207 -11.607 -21.902 1.00 89.38 280 ASP A N 1
ATOM 2233 C CA . ASP A 1 280 ? 12.367 -12.330 -22.410 1.00 89.38 280 ASP A CA 1
ATOM 2234 C C . ASP A 1 280 ? 13.558 -11.411 -22.682 1.00 89.38 280 ASP A C 1
ATOM 2236 O O . ASP A 1 280 ? 14.638 -11.930 -22.946 1.00 89.38 280 ASP A O 1
ATOM 2240 N N . ALA A 1 281 ? 13.406 -10.086 -22.551 1.00 85.00 281 ALA A N 1
ATOM 2241 C CA . ALA A 1 281 ? 14.459 -9.116 -22.834 1.00 85.00 281 ALA A CA 1
ATOM 2242 C C . ALA A 1 281 ? 15.795 -9.509 -22.178 1.00 85.00 281 ALA A C 1
ATOM 2244 O O . ALA A 1 281 ? 15.878 -9.766 -20.969 1.00 85.00 281 ALA A O 1
ATOM 2245 N N . GLU A 1 282 ? 16.846 -9.563 -22.994 1.00 74.31 282 GLU A N 1
ATOM 2246 C CA . GLU A 1 282 ? 18.225 -9.802 -22.574 1.00 74.31 282 GLU A CA 1
ATOM 2247 C C . GLU A 1 282 ? 19.084 -8.627 -23.040 1.00 74.31 282 GLU A C 1
ATOM 2249 O O . GLU A 1 282 ? 18.937 -8.162 -24.169 1.00 74.31 282 GLU A O 1
ATOM 2254 N N . PHE A 1 283 ? 19.957 -8.144 -22.155 1.00 62.62 283 PHE A N 1
ATOM 2255 C CA . PHE A 1 283 ? 21.029 -7.200 -22.469 1.00 62.62 283 PHE A CA 1
ATOM 2256 C C . PHE A 1 283 ? 22.318 -7.697 -21.816 1.00 62.62 283 PHE A C 1
ATOM 2258 O O . PHE A 1 283 ? 22.242 -8.172 -20.651 1.00 62.62 283 PHE A O 1
#

Organism: Gluconobacter japonicus (NCBI:txid376620)

Foldseek 3Di:
DQDPDFQFFWKAFDVVQVVVLPDPVSCVQLPPPVSNPFIKGFLAAPALQPADRQWTWIWTQDPVRDIDTDLGIHGSSRIDTDDHFPPRCVRDVDPQNHHDPAKFKKKWFDDPWKIKIFTCAAPLPATALVAAIDMDTDDDALLRQLVSVVVSRVRHHHCCVCDDVRDHPPCPSVVRRVSRVVRVPVNLVCCCVVVVDDSVPRDPLLRIWMWIDHDFWIWTGRSDSLAAQIDIGGPPDHSNVVSVRVVVSSPPDDDDSVVCCCCGHSCVVRVVSGDPCSSSDDD

Sequence (283 aa):
MSDDFFIGDLIRAKQSAVDAAVTTIAKSAAGPYFLQRRPALVLGYYSLGIGNRVSAWIAYKRKNGKWYEYGWPVNLNKYELVSRPKNTAILNPFEAWQNVPQARHITLVRSKKCFYSYQWAAGTSTTDPDTPLIYQSLPMSAADLGAYIRLALSKTSDHRSQRIDGKFSEGYLREIAIRSNETAAPIKEELSTKFKLEPTKLLSARSQISINQLFDCYELHPSVQYGGSDMFVSINESDEILGKAALEMLDRPYMAEKKYCEKYSYLSHVIPHLEKSIIDAEF

pLDDT: mean 85.99, std 10.24, range [35.34, 98.56]

Secondary structure (DSSP, 8-state):
------TT-EEEE-HHHHHT--SHHHHHHT--TTTTSS-EEEEEE--SS-S---EEEEEEE-TTS-EEE-SS-EEGGGEEEEE--TTHHHH--S-TTSPPSS-EEEEEEE-SSEEEEEEEEBTTTEE-TTSPPEEEESP--HHHHHHHHHHHHHT--BGGGG-BTTBPPTTHHHHHHHHHHHHHHHHHHHHHHHH---GGGTT-TTSEEEEEE-SSEEEEEESS-SS---EEEETTS-HHHHHHHHHHHHTPPP--HHHHHHHHSHHHHHGGGS-HHHHS---

Radius of gyration: 20.72 Å; chains: 1; bounding box: 53×46×55 Å